Protein AF-A0A2V4A0D9-F1 (afdb_monomer_lite)

Secondary structure (DSSP, 8-state):
----HHHHTS-HHHHHHHHHS---GGGHHHHHHHHHHHHHTT--HHHHHHHHHHHHHHHHHHHHHHHHHHHH----HHHHHHHHHTHHHHHHS---GGGGT-HHHHHHHHHHHHHHHHHHHHHHHHHHHHHHHHHHHHHHHHHHHHHHH---EEEEETTTEEEEEEEEEETTEEEEEEEEEEEETTEEEEEEEEE-SS-EEEEEEEEEEETTEEEEEESS-EE-TTS-EE-TT---EEEESS-S-EEE--TTT--S------GGGTSPPP------

InterPro domains:
  IPR046033 Protein of unknown function DUF5991 [PF19453] (157-269)

Organism: NCBI:txid2184082

Structure (mmCIF, N/CA/C/O backbone):
data_AF-A0A2V4A0D9-F1
#
_entry.id   AF-A0A2V4A0D9-F1
#
loop_
_atom_site.group_PDB
_atom_site.id
_atom_site.type_symbol
_atom_site.label_atom_id
_atom_site.label_alt_id
_atom_site.label_comp_id
_atom_site.label_asym_id
_atom_site.label_entity_id
_atom_site.label_seq_id
_atom_site.pdbx_PDB_ins_code
_atom_site.Cartn_x
_atom_site.Cartn_y
_atom_site.Cartn_z
_atom_site.occupancy
_atom_site.B_iso_or_equiv
_atom_site.auth_seq_id
_atom_site.auth_comp_id
_atom_site.auth_asym_id
_atom_site.auth_atom_id
_atom_site.pdbx_PDB_model_num
ATOM 1 N N . MET A 1 1 ? -48.523 -18.463 35.700 1.00 58.19 1 MET A N 1
ATOM 2 C CA . MET A 1 1 ? -47.272 -17.680 35.625 1.00 58.19 1 MET A CA 1
ATOM 3 C C . MET A 1 1 ? -46.205 -18.572 35.000 1.00 58.19 1 MET A C 1
ATOM 5 O O . MET A 1 1 ? -46.087 -19.709 35.447 1.00 58.19 1 MET A O 1
ATOM 9 N N . LYS A 1 2 ? -45.517 -18.147 33.929 1.00 67.44 2 LYS A N 1
ATOM 10 C CA . LYS A 1 2 ? -44.406 -18.936 33.362 1.00 67.44 2 LYS A CA 1
ATOM 11 C C . LYS A 1 2 ? -43.265 -18.971 34.383 1.00 67.44 2 LYS A C 1
ATOM 13 O O . LYS A 1 2 ? -42.910 -17.926 34.914 1.00 67.44 2 LYS A O 1
ATOM 18 N N . LYS A 1 3 ? -42.733 -20.161 34.670 1.00 70.06 3 LYS A N 1
ATOM 19 C CA . LYS A 1 3 ? -41.539 -20.314 35.509 1.00 70.06 3 LYS A CA 1
ATOM 20 C C . LYS A 1 3 ? -40.293 -20.093 34.664 1.00 70.06 3 LYS A C 1
ATOM 22 O O . LYS A 1 3 ? -40.198 -20.629 33.560 1.00 70.06 3 LYS A O 1
ATOM 27 N N . PHE A 1 4 ? -39.346 -19.336 35.199 1.00 74.81 4 PHE A N 1
ATOM 28 C CA . PHE A 1 4 ? -38.057 -19.072 34.575 1.00 74.81 4 PHE A CA 1
ATOM 29 C C . PHE A 1 4 ? -36.962 -19.646 35.475 1.00 74.81 4 PHE A C 1
ATOM 31 O O . PHE A 1 4 ? -36.431 -18.938 36.319 1.00 74.81 4 PHE A O 1
ATOM 38 N N . HIS A 1 5 ? -36.615 -20.923 35.291 1.00 72.44 5 HIS A N 1
ATOM 39 C CA . HIS A 1 5 ? -35.638 -21.608 36.152 1.00 72.44 5 HIS A CA 1
ATOM 40 C C . HIS A 1 5 ? -34.267 -20.926 36.215 1.00 72.44 5 HIS A C 1
ATOM 42 O O . HIS A 1 5 ? -33.606 -20.975 37.241 1.00 72.44 5 HIS A O 1
ATOM 48 N N . ALA A 1 6 ? -33.868 -20.228 35.150 1.00 74.06 6 ALA A N 1
ATOM 49 C CA . ALA A 1 6 ? -32.632 -19.456 35.149 1.00 74.06 6 ALA A CA 1
ATOM 50 C C . ALA A 1 6 ? -32.651 -18.276 36.143 1.00 74.06 6 ALA A C 1
ATOM 52 O O . ALA A 1 6 ? -31.596 -17.894 36.624 1.00 74.06 6 ALA A O 1
ATOM 53 N N . LEU A 1 7 ? -33.823 -17.705 36.463 1.00 76.44 7 LEU A N 1
ATOM 54 C CA . LEU A 1 7 ? -33.947 -16.581 37.404 1.00 76.44 7 LEU A CA 1
ATOM 55 C C . LEU A 1 7 ? -33.869 -17.023 38.871 1.00 76.44 7 LEU A C 1
ATOM 57 O O . LEU A 1 7 ? -33.589 -16.194 39.731 1.00 76.44 7 LEU A O 1
ATOM 61 N N . ASP A 1 8 ? -34.083 -18.307 39.163 1.00 78.19 8 ASP A N 1
ATOM 62 C CA . ASP A 1 8 ? -34.009 -18.829 40.532 1.00 78.19 8 ASP A CA 1
ATOM 63 C C . ASP A 1 8 ? -32.553 -18.819 41.055 1.00 78.19 8 ASP A C 1
ATOM 65 O O . ASP A 1 8 ? -32.325 -18.643 42.251 1.00 78.19 8 ASP A O 1
ATOM 69 N N . GLU A 1 9 ? -31.572 -18.945 40.151 1.00 85.06 9 GLU A N 1
ATOM 70 C CA . GLU A 1 9 ? -30.126 -18.939 40.440 1.00 85.06 9 GLU A CA 1
ATOM 71 C C . GLU A 1 9 ? -29.523 -17.527 40.548 1.00 85.06 9 GLU A C 1
ATOM 73 O O . GLU A 1 9 ? -28.365 -17.376 40.937 1.00 85.06 9 GLU A O 1
ATOM 78 N N . TYR A 1 10 ? -30.279 -16.485 40.188 1.00 85.88 10 TYR A N 1
ATOM 79 C CA . TYR A 1 10 ? -29.762 -15.116 40.105 1.00 85.88 10 TYR A CA 1
ATOM 80 C C . TYR A 1 10 ? -29.633 -14.477 41.487 1.00 85.88 10 TYR A C 1
ATOM 82 O O . TYR A 1 10 ? -30.436 -14.736 42.396 1.00 85.88 10 TYR A O 1
ATOM 90 N N . THR A 1 11 ? -28.626 -13.614 41.638 1.00 88.06 11 THR A N 1
ATOM 91 C CA . THR A 1 11 ? -28.420 -12.857 42.877 1.00 88.06 11 THR A CA 1
ATOM 92 C C . THR A 1 11 ? -29.492 -11.781 43.044 1.00 88.06 11 THR A C 1
ATOM 94 O O . THR A 1 11 ? -30.196 -11.420 42.099 1.00 88.06 11 THR A O 1
ATOM 97 N N . ASP A 1 12 ? -29.640 -11.264 44.261 1.00 87.19 12 ASP A N 1
ATOM 98 C CA . ASP A 1 12 ? -30.633 -10.227 44.555 1.00 87.19 12 ASP A CA 1
ATOM 99 C C . ASP A 1 12 ? -30.390 -8.953 43.731 1.00 87.19 12 ASP A C 1
ATOM 101 O O . ASP A 1 12 ? -31.336 -8.378 43.191 1.00 87.19 12 ASP A O 1
ATOM 105 N N . ASP A 1 13 ? -29.123 -8.574 43.539 1.00 86.06 13 ASP A N 1
ATOM 106 C CA . ASP A 1 13 ? -28.730 -7.442 42.696 1.00 86.06 13 ASP A CA 1
ATOM 107 C C . ASP A 1 13 ? -29.108 -7.676 41.218 1.00 86.06 13 ASP A C 1
ATOM 109 O O . ASP A 1 13 ? -29.655 -6.777 40.574 1.00 86.06 13 ASP A O 1
ATOM 113 N N . ASP A 1 14 ? -28.919 -8.891 40.687 1.00 85.94 14 ASP A N 1
ATOM 114 C CA . ASP A 1 14 ? -29.318 -9.241 39.314 1.00 85.94 14 ASP A CA 1
ATOM 115 C C . ASP A 1 14 ? -30.838 -9.136 39.117 1.00 85.94 14 ASP A C 1
ATOM 117 O O . ASP A 1 14 ? -31.318 -8.602 38.111 1.00 85.94 14 ASP A O 1
ATOM 121 N N . LEU A 1 15 ? -31.616 -9.620 40.090 1.00 85.75 15 LEU A N 1
ATOM 122 C CA . LEU A 1 15 ? -33.076 -9.536 40.068 1.00 85.75 15 LEU A CA 1
ATOM 123 C C . LEU A 1 15 ? -33.551 -8.078 40.146 1.00 85.75 15 LEU A C 1
ATOM 125 O O . LEU A 1 15 ? -34.444 -7.685 39.389 1.00 85.75 15 LEU A O 1
ATOM 129 N N . ILE A 1 16 ? -32.927 -7.254 40.9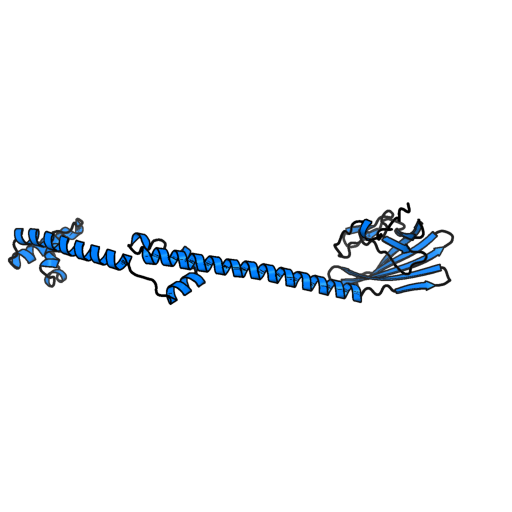92 1.00 86.00 16 ILE A N 1
ATOM 130 C CA . ILE A 1 16 ? -33.211 -5.814 41.097 1.00 86.00 16 ILE A CA 1
ATOM 131 C C . ILE A 1 16 ? -32.909 -5.107 39.765 1.00 86.00 16 ILE A C 1
ATOM 133 O O . ILE A 1 16 ? -33.745 -4.346 39.267 1.00 86.00 16 ILE A O 1
ATOM 137 N N . ILE A 1 17 ? -31.773 -5.402 39.125 1.00 85.94 17 ILE A N 1
ATOM 138 C CA . ILE A 1 17 ? -31.425 -4.871 37.795 1.00 85.94 17 ILE A CA 1
ATOM 139 C C . ILE A 1 17 ? -32.487 -5.266 36.762 1.00 85.94 17 ILE A C 1
ATOM 141 O O . ILE A 1 17 ? -32.919 -4.436 35.957 1.00 85.94 17 ILE A O 1
ATOM 145 N N . ILE A 1 18 ? -32.957 -6.514 36.787 1.00 85.69 18 ILE A N 1
ATOM 146 C CA . ILE A 1 18 ? -33.973 -6.998 35.847 1.00 85.69 18 ILE A CA 1
ATOM 147 C C . ILE A 1 18 ? -35.298 -6.257 36.002 1.00 85.69 18 ILE A C 1
ATOM 149 O O . ILE A 1 18 ? -35.942 -6.000 34.984 1.00 85.69 18 ILE A O 1
ATOM 153 N N . VAL A 1 19 ? -35.683 -5.919 37.232 1.00 86.06 19 VAL A N 1
ATOM 154 C CA . VAL A 1 19 ? -36.942 -5.233 37.541 1.00 86.06 19 VAL A CA 1
ATOM 155 C C . VAL A 1 19 ? -36.920 -3.752 37.149 1.00 86.06 19 VAL A C 1
ATOM 157 O O . VAL A 1 19 ? -37.957 -3.234 36.732 1.00 86.06 19 VAL A O 1
ATOM 160 N N . TYR A 1 20 ? -35.775 -3.073 37.282 1.00 84.12 20 TYR A N 1
ATOM 161 C CA . TYR A 1 20 ? -35.690 -1.606 37.200 1.00 84.12 20 TYR A CA 1
ATOM 162 C C . TYR A 1 20 ? -34.942 -1.040 35.978 1.00 84.12 20 TYR A C 1
ATOM 164 O O . TYR A 1 20 ? -34.941 0.180 35.787 1.00 84.12 20 TYR A O 1
ATOM 172 N N . VAL A 1 21 ? -34.303 -1.866 35.145 1.00 79.69 21 VAL A N 1
ATOM 173 C CA . VAL A 1 21 ? -33.752 -1.424 33.848 1.00 79.69 21 VAL A CA 1
ATOM 174 C C . VAL A 1 21 ? -34.878 -1.337 32.808 1.00 79.69 21 VAL A C 1
ATOM 176 O O . VAL A 1 21 ? -35.741 -2.210 32.768 1.00 79.69 21 VAL A O 1
ATOM 179 N N . GLU A 1 22 ? -34.883 -0.281 31.981 1.00 63.03 22 GLU A N 1
ATOM 180 C CA . GLU A 1 22 ? -35.862 -0.085 30.897 1.00 63.03 22 GLU A CA 1
ATOM 181 C C . GLU A 1 22 ? -35.890 -1.286 29.949 1.00 63.03 22 GLU A C 1
ATOM 183 O O . GLU A 1 22 ? -34.847 -1.724 29.456 1.00 63.03 22 GLU A O 1
ATOM 188 N N . LYS A 1 23 ? -37.088 -1.832 29.723 1.00 65.56 23 LYS A N 1
ATOM 189 C CA . LYS A 1 23 ? -37.274 -3.114 29.049 1.00 65.56 23 LYS A CA 1
ATOM 190 C C . LYS A 1 23 ? -38.571 -3.158 28.246 1.00 65.56 23 LYS A C 1
ATOM 192 O O . LYS A 1 23 ? -39.598 -2.635 28.674 1.00 65.56 23 LYS A O 1
ATOM 197 N N . ASP A 1 24 ? -38.490 -3.797 27.083 1.00 70.88 24 ASP A N 1
ATOM 198 C CA . ASP A 1 24 ? -39.587 -3.956 26.130 1.00 70.88 24 ASP A CA 1
ATOM 199 C C . ASP A 1 24 ? -40.742 -4.799 26.701 1.00 70.88 24 ASP A C 1
ATOM 201 O O . ASP A 1 24 ? -40.577 -5.611 27.615 1.00 70.88 24 ASP A O 1
ATOM 205 N N . ASP A 1 25 ? -41.915 -4.694 26.072 1.00 63.03 25 ASP A N 1
ATOM 206 C CA . ASP A 1 25 ? -43.142 -5.390 26.480 1.00 63.03 25 ASP A CA 1
ATOM 207 C C . ASP A 1 25 ? -43.008 -6.920 26.608 1.00 63.03 25 ASP A C 1
ATOM 209 O O . ASP A 1 25 ? -43.704 -7.531 27.421 1.00 63.03 25 ASP A O 1
ATOM 213 N N . TRP A 1 26 ? -42.094 -7.551 25.864 1.00 61.31 26 TRP A N 1
ATOM 214 C CA . TRP A 1 26 ? -41.869 -9.001 25.918 1.00 61.31 26 TRP A CA 1
ATOM 215 C C . TRP A 1 26 ? -41.158 -9.471 27.201 1.00 61.31 26 TRP A C 1
ATOM 217 O O . TRP A 1 26 ? -41.137 -10.668 27.487 1.00 61.31 26 TRP A O 1
ATOM 227 N N . GLN A 1 27 ? -40.612 -8.553 28.004 1.00 81.19 27 GLN A N 1
ATOM 228 C CA . GLN A 1 27 ? -39.883 -8.857 29.242 1.00 81.19 27 GLN A CA 1
ATOM 229 C C . GLN A 1 27 ? -40.759 -8.733 30.504 1.00 81.19 27 GLN A C 1
ATOM 231 O O . GLN A 1 27 ? -40.296 -9.034 31.606 1.00 81.19 27 GLN A O 1
ATOM 236 N N . LYS A 1 28 ? -42.042 -8.363 30.359 1.00 82.94 28 LYS A N 1
ATOM 237 C CA . LYS A 1 28 ? -42.990 -8.164 31.473 1.00 82.94 28 LYS A CA 1
ATOM 238 C C . LYS A 1 28 ? -43.180 -9.404 32.351 1.00 82.94 28 LYS A C 1
ATOM 240 O O . LYS A 1 28 ? -43.206 -9.275 33.573 1.00 82.94 28 LYS A O 1
ATOM 245 N N . ASP A 1 29 ? -43.247 -10.594 31.752 1.00 84.19 29 ASP A N 1
ATOM 246 C CA . ASP A 1 29 ? -43.396 -11.857 32.493 1.00 84.19 29 ASP A CA 1
ATOM 247 C C . ASP A 1 29 ? -42.174 -12.152 33.378 1.00 84.19 29 ASP A C 1
ATOM 249 O O . ASP A 1 29 ? -42.320 -12.611 34.511 1.00 84.19 29 ASP A O 1
ATOM 253 N N . ALA A 1 30 ? -40.971 -11.852 32.881 1.00 83.44 30 ALA A N 1
ATOM 254 C CA . ALA A 1 30 ? -39.725 -12.029 33.623 1.00 83.44 30 ALA A CA 1
ATOM 255 C C . ALA A 1 30 ? -39.596 -11.006 34.763 1.00 83.44 30 ALA A C 1
ATOM 257 O O . ALA A 1 30 ? -39.165 -11.360 35.857 1.00 83.44 30 ALA A O 1
ATOM 258 N N . ILE A 1 31 ? -40.032 -9.761 34.540 1.00 87.25 31 ILE A N 1
ATOM 259 C CA . ILE A 1 31 ? -40.078 -8.717 35.576 1.00 87.25 31 ILE A CA 1
ATOM 260 C C . ILE A 1 31 ? -41.055 -9.104 36.689 1.00 87.25 31 ILE A C 1
ATOM 262 O O . ILE A 1 31 ? -40.723 -8.983 37.866 1.00 87.25 31 ILE A O 1
ATOM 266 N N . ALA A 1 32 ? -42.251 -9.585 36.337 1.00 87.38 32 ALA A N 1
ATOM 267 C CA . ALA A 1 32 ? -43.236 -10.027 37.320 1.00 87.38 32 ALA A CA 1
ATOM 268 C C . ALA A 1 32 ? -42.716 -11.213 38.147 1.00 87.38 32 ALA A C 1
ATOM 270 O O . ALA A 1 32 ? -42.892 -11.237 39.364 1.00 87.38 32 ALA A O 1
ATOM 271 N N . TYR A 1 33 ? -42.037 -12.169 37.503 1.00 87.56 33 TYR A N 1
ATOM 272 C CA . TYR A 1 33 ? -41.419 -13.304 38.189 1.00 87.56 33 TYR A CA 1
ATOM 273 C C . TYR A 1 33 ? -40.291 -12.860 39.131 1.00 87.56 33 TYR A C 1
ATOM 275 O O . TYR A 1 33 ? -40.284 -13.254 40.294 1.00 87.56 33 TYR A O 1
ATOM 283 N N . ALA A 1 34 ? -39.405 -11.967 38.680 1.00 87.25 34 ALA A N 1
ATOM 284 C CA . ALA A 1 34 ? -38.326 -11.416 39.501 1.00 87.25 34 ALA A CA 1
ATOM 285 C C . ALA A 1 34 ? -38.845 -10.617 40.711 1.00 87.25 34 ALA A C 1
ATOM 287 O O . ALA A 1 34 ? -38.308 -10.756 41.807 1.00 87.25 34 ALA A O 1
ATOM 288 N N . LYS A 1 35 ? -39.925 -9.835 40.554 1.00 88.62 35 LYS A N 1
ATOM 289 C CA . LYS A 1 35 ? -40.572 -9.123 41.673 1.00 88.62 35 LYS A CA 1
ATOM 290 C C . LYS A 1 35 ? -41.096 -10.078 42.744 1.00 88.62 35 LYS A C 1
ATOM 292 O O . LYS A 1 35 ? -40.907 -9.814 43.927 1.00 88.62 35 LYS A O 1
ATOM 297 N N . ASN A 1 36 ? -41.731 -11.175 42.332 1.00 89.88 36 ASN A N 1
ATOM 298 C CA . ASN A 1 36 ? -42.218 -12.181 43.274 1.00 89.88 36 ASN A CA 1
ATOM 299 C C . ASN A 1 36 ? -41.060 -12.861 44.011 1.00 89.88 36 ASN A C 1
ATOM 301 O O . ASN A 1 36 ? -41.127 -12.999 45.225 1.00 89.88 36 ASN A O 1
ATOM 305 N N . LEU A 1 37 ? -39.979 -13.204 43.306 1.00 88.06 37 LEU A N 1
ATOM 306 C CA . LEU A 1 37 ? -38.783 -13.802 43.908 1.00 88.06 37 LEU A CA 1
ATOM 307 C C . LEU A 1 37 ? -38.111 -12.876 44.930 1.00 88.06 37 LEU A C 1
ATOM 309 O O . LEU A 1 37 ? -37.728 -13.324 46.006 1.00 88.06 37 LEU A O 1
ATOM 313 N N . LEU A 1 38 ? -38.012 -11.577 44.634 1.00 89.56 38 LEU A N 1
ATOM 314 C CA . LEU A 1 38 ? -37.498 -10.582 45.582 1.00 89.56 38 LEU A CA 1
ATOM 315 C C . LEU A 1 38 ? -38.384 -10.474 46.833 1.00 89.56 38 LEU A C 1
ATOM 317 O O . LEU A 1 38 ? -37.868 -10.414 47.948 1.00 89.56 38 LEU A O 1
ATOM 321 N N . ALA A 1 39 ? -39.710 -10.513 46.662 1.00 89.50 39 ALA A N 1
ATOM 322 C CA . ALA A 1 39 ? -40.651 -10.514 47.780 1.00 89.50 39 ALA A CA 1
ATOM 323 C C . ALA A 1 39 ? -40.554 -11.802 48.622 1.00 89.50 39 ALA A C 1
ATOM 325 O O . ALA A 1 39 ? -40.568 -11.729 49.850 1.00 89.50 39 ALA A O 1
ATOM 326 N N . GLU A 1 40 ? -40.395 -12.967 47.984 1.00 90.94 40 GLU A N 1
ATOM 327 C CA . GLU A 1 40 ? -40.161 -14.256 48.656 1.00 90.94 40 GLU A CA 1
ATOM 328 C C . GLU A 1 40 ? -38.850 -14.259 49.456 1.00 90.94 40 GLU A C 1
ATOM 330 O O . GLU A 1 40 ? -38.789 -14.842 50.539 1.00 90.94 40 GLU A O 1
ATOM 335 N N . ARG A 1 41 ? -37.821 -13.554 48.969 1.00 90.56 41 ARG A N 1
ATOM 336 C CA . ARG A 1 41 ? -36.537 -13.349 49.663 1.00 90.56 41 ARG A CA 1
ATOM 337 C C . ARG A 1 41 ? -36.588 -12.259 50.747 1.00 90.56 41 ARG A C 1
ATOM 339 O O . ARG A 1 41 ? -35.580 -12.004 51.398 1.00 90.56 41 ARG A O 1
ATOM 346 N N . GLY A 1 42 ? -37.746 -11.634 50.978 1.00 89.69 42 GLY A N 1
ATOM 347 C CA . GLY A 1 42 ? -37.941 -10.623 52.024 1.00 89.69 42 GLY A CA 1
ATOM 348 C C . GLY A 1 42 ? -37.374 -9.240 51.690 1.00 89.69 42 GLY A C 1
ATOM 349 O O . GLY A 1 42 ? -37.190 -8.420 52.590 1.00 89.69 42 GLY A O 1
ATOM 350 N N . ILE A 1 43 ? -37.097 -8.962 50.414 1.00 90.38 43 ILE A N 1
ATOM 351 C CA . ILE A 1 43 ? -36.531 -7.690 49.966 1.00 90.38 43 ILE A CA 1
ATOM 352 C C . ILE A 1 43 ? -37.658 -6.683 49.725 1.00 90.38 43 ILE A C 1
ATOM 354 O O . ILE A 1 43 ? -38.582 -6.931 48.950 1.00 90.38 43 ILE A O 1
ATOM 358 N N . SER A 1 44 ? -37.581 -5.524 50.385 1.00 90.19 44 SER A N 1
ATOM 359 C CA . SER A 1 44 ? -38.584 -4.470 50.230 1.00 90.19 44 SER A CA 1
ATOM 360 C C . SER A 1 44 ? -38.415 -3.700 48.917 1.00 90.19 44 SER A C 1
ATOM 362 O O . SER A 1 44 ? -37.325 -3.594 48.340 1.00 90.19 44 SER A O 1
ATOM 364 N N . GLU A 1 45 ? -39.516 -3.121 48.437 1.00 87.12 45 GLU A N 1
ATOM 365 C CA . GLU A 1 45 ? -39.494 -2.287 47.235 1.00 87.12 45 GLU A CA 1
ATOM 366 C C . GLU A 1 45 ? -38.628 -1.033 47.435 1.00 87.12 45 GLU A C 1
ATOM 368 O O . GLU A 1 45 ? -37.879 -0.655 46.533 1.00 87.12 45 GLU A O 1
ATOM 373 N N . ASP A 1 46 ? -38.680 -0.432 48.627 1.00 88.00 46 ASP A N 1
ATOM 374 C CA . ASP A 1 46 ? -37.887 0.750 48.977 1.00 88.00 46 ASP A CA 1
ATOM 375 C C . ASP A 1 46 ? -36.387 0.441 48.984 1.00 88.00 46 ASP A C 1
ATOM 377 O O . ASP A 1 46 ? -35.612 1.179 48.372 1.00 88.00 46 ASP A O 1
ATOM 381 N N . TYR A 1 47 ? -35.988 -0.705 49.550 1.00 90.88 47 TYR A N 1
ATOM 382 C CA . TYR A 1 47 ? -34.604 -1.177 49.490 1.00 90.88 47 TYR A CA 1
ATOM 383 C C . TYR A 1 47 ? -34.147 -1.378 48.043 1.00 90.88 47 TYR A C 1
ATOM 385 O O . TYR A 1 47 ? -33.086 -0.906 47.645 1.00 90.88 47 TYR A O 1
ATOM 393 N N . SER A 1 48 ? -34.979 -2.016 47.215 1.00 86.94 48 SER A N 1
ATOM 394 C CA . SER A 1 48 ? -34.649 -2.267 45.807 1.00 86.94 48 SER A CA 1
ATOM 395 C C . SER A 1 48 ? -34.450 -0.967 45.011 1.00 86.94 48 SER A C 1
ATOM 397 O O . SER A 1 48 ? -33.581 -0.893 44.139 1.00 86.94 48 SER A O 1
ATOM 399 N N . LYS A 1 49 ? -35.236 0.076 45.318 1.00 89.06 49 LYS A N 1
ATOM 400 C CA . LYS A 1 49 ? -35.132 1.408 44.695 1.00 89.06 49 LYS A CA 1
ATOM 401 C C . LYS A 1 49 ? -33.882 2.171 45.119 1.00 89.06 49 LYS A C 1
ATOM 403 O O . LYS A 1 49 ? -33.340 2.923 44.308 1.00 89.06 49 LYS A O 1
ATOM 408 N N . GLU A 1 50 ? -33.443 2.035 46.365 1.00 90.31 50 GLU A N 1
ATOM 409 C CA . GLU A 1 50 ? -32.167 2.607 46.803 1.00 90.31 50 GLU A CA 1
ATOM 410 C C . GLU A 1 50 ? -30.996 1.837 46.197 1.00 90.31 50 GLU A C 1
ATOM 412 O O . GLU A 1 50 ? -30.128 2.441 45.563 1.00 90.31 50 GLU A O 1
ATOM 417 N N . ARG A 1 51 ? -31.046 0.503 46.248 1.00 90.50 51 ARG A N 1
ATOM 418 C CA . ARG A 1 51 ? -29.991 -0.367 45.730 1.00 90.50 51 ARG A CA 1
ATOM 419 C C . ARG A 1 51 ? -29.738 -0.171 44.238 1.00 90.50 51 ARG A C 1
ATOM 421 O O . ARG A 1 51 ? -28.590 -0.069 43.822 1.00 90.50 51 ARG A O 1
ATOM 428 N N . ILE A 1 52 ? -30.779 -0.019 43.413 1.00 90.44 52 ILE A N 1
ATOM 429 C CA . ILE A 1 52 ? -30.580 0.246 41.978 1.00 90.44 52 ILE A CA 1
ATOM 430 C C . ILE A 1 52 ? -29.908 1.603 41.711 1.00 90.44 52 ILE A C 1
ATOM 432 O O . ILE A 1 52 ? -29.209 1.748 40.708 1.00 90.44 52 ILE A O 1
ATOM 436 N N . LYS A 1 53 ? -30.093 2.611 42.577 1.00 89.56 53 LYS A N 1
ATOM 437 C CA . LYS A 1 53 ? -29.378 3.891 42.441 1.00 89.56 53 LYS A CA 1
ATOM 438 C C . LYS A 1 53 ? -27.893 3.707 42.734 1.00 89.56 53 LYS A C 1
ATOM 440 O O . LYS A 1 53 ? -27.079 4.205 41.964 1.00 89.56 53 LYS A O 1
ATOM 445 N N . GLU A 1 54 ? -27.555 2.965 43.786 1.00 90.75 54 GLU A N 1
ATOM 446 C CA . GLU A 1 54 ? -26.165 2.618 44.109 1.00 90.75 54 GLU A CA 1
ATOM 447 C C . GLU A 1 54 ? -25.509 1.841 42.965 1.00 90.75 54 GLU A C 1
ATOM 449 O O . GLU A 1 54 ? -24.467 2.256 42.462 1.00 90.75 54 GLU A O 1
ATOM 454 N N . LEU A 1 55 ? -26.171 0.791 42.468 1.00 88.56 55 LEU A N 1
ATOM 455 C CA . LEU A 1 55 ? -25.680 -0.027 41.355 1.00 88.56 55 LEU A CA 1
ATOM 456 C C . LEU A 1 55 ? -25.476 0.793 40.071 1.00 88.56 55 LEU A C 1
ATOM 458 O O . LEU A 1 55 ? -24.523 0.555 39.330 1.00 88.56 55 LEU A O 1
ATOM 462 N N . LYS A 1 56 ? -26.332 1.789 39.801 1.00 88.19 56 LYS A N 1
ATOM 463 C CA . LYS A 1 56 ? -26.136 2.719 38.675 1.00 88.19 56 LYS A CA 1
ATOM 464 C C . LYS A 1 56 ? -24.884 3.572 38.856 1.00 88.19 56 LYS A C 1
ATOM 466 O O . LYS A 1 56 ? -24.115 3.702 37.909 1.00 88.19 56 LYS A O 1
ATOM 471 N N . VAL A 1 57 ? -24.656 4.106 40.055 1.00 91.94 57 VAL A N 1
ATOM 472 C CA . VAL A 1 57 ? -23.453 4.895 40.365 1.00 91.94 57 VAL A CA 1
ATOM 473 C C . VAL A 1 57 ? -22.192 4.033 40.253 1.00 91.94 57 VAL A C 1
ATOM 475 O O . VAL A 1 57 ? -21.218 4.454 39.628 1.00 91.94 57 VAL A O 1
ATOM 478 N N . GLU A 1 58 ? -22.211 2.811 40.790 1.00 89.38 58 GLU A N 1
ATOM 479 C CA . GLU A 1 58 ? -21.105 1.854 40.667 1.00 89.38 58 GLU A CA 1
ATOM 480 C C . GLU A 1 58 ? -20.832 1.492 39.201 1.00 89.38 58 GLU A C 1
ATOM 482 O O . GLU A 1 58 ? -19.685 1.533 38.749 1.00 89.38 58 GLU A O 1
ATOM 487 N N . SER A 1 59 ? -21.881 1.210 38.425 1.00 87.00 59 SER A N 1
ATOM 488 C CA . SER A 1 59 ? -21.771 0.917 36.995 1.00 87.00 5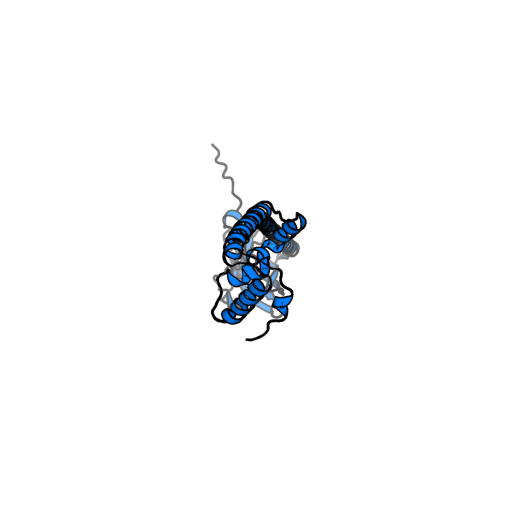9 SER A CA 1
ATOM 489 C C . SER A 1 59 ? -21.213 2.100 36.205 1.00 87.00 59 SER A C 1
ATOM 491 O O . SER A 1 59 ? -20.389 1.902 35.311 1.00 87.00 59 SER A O 1
ATOM 493 N N . GLU A 1 60 ? -21.649 3.325 36.496 1.00 89.44 60 GLU A N 1
ATOM 494 C CA . GLU A 1 60 ? -21.120 4.528 35.854 1.00 89.44 60 GLU A CA 1
ATOM 495 C C . GLU A 1 60 ? -19.647 4.738 36.208 1.00 89.44 60 GLU A C 1
ATOM 497 O O . GLU A 1 60 ? -18.846 5.033 35.320 1.00 89.44 60 GLU A O 1
ATOM 502 N N . ALA A 1 61 ? -19.257 4.521 37.466 1.00 90.12 61 ALA A N 1
ATOM 503 C CA . ALA A 1 61 ? -17.864 4.606 37.892 1.00 90.12 61 ALA A CA 1
ATOM 504 C C . ALA A 1 61 ? -16.981 3.562 37.186 1.00 90.12 61 ALA A C 1
ATOM 506 O O . ALA A 1 61 ? -15.901 3.900 36.690 1.00 90.12 61 ALA A O 1
ATOM 507 N N . LEU A 1 62 ? -17.449 2.313 37.072 1.00 89.88 62 LEU A N 1
ATOM 508 C CA . LEU A 1 62 ? -16.765 1.259 36.317 1.00 89.88 62 LEU A CA 1
ATOM 509 C C . LEU A 1 62 ? -16.647 1.615 34.833 1.00 89.88 62 LEU A C 1
ATOM 511 O O . LEU A 1 62 ? -15.575 1.458 34.248 1.00 89.88 62 LEU A O 1
ATOM 515 N N . TRP A 1 63 ? -17.710 2.154 34.238 1.00 85.94 63 TRP A N 1
ATOM 516 C CA . TRP A 1 63 ? -17.701 2.590 32.846 1.00 85.94 63 TRP A CA 1
ATOM 517 C C . TRP A 1 63 ? -16.727 3.746 32.601 1.00 85.94 63 TRP A C 1
ATOM 519 O O . TRP A 1 63 ? -15.985 3.735 31.617 1.00 85.94 63 TRP A O 1
ATOM 529 N N . GLN A 1 64 ? -16.675 4.730 33.502 1.00 87.75 64 GLN A N 1
ATOM 530 C CA . GLN A 1 64 ? -15.710 5.829 33.415 1.00 87.75 64 GLN A CA 1
ATOM 531 C C . GLN A 1 64 ? -14.275 5.319 33.528 1.00 87.75 64 GLN A C 1
ATOM 533 O O . GLN A 1 64 ? -13.432 5.694 32.709 1.00 87.75 64 GLN A O 1
ATOM 538 N N . LYS A 1 65 ? -14.008 4.414 34.474 1.00 89.38 65 LYS A N 1
ATOM 539 C CA . LYS A 1 65 ? -12.700 3.768 34.611 1.00 89.38 65 LYS A CA 1
ATOM 540 C C . LYS A 1 65 ? -12.315 3.014 33.338 1.00 89.38 65 LYS A C 1
ATOM 542 O O . LYS A 1 65 ? -11.211 3.188 32.828 1.00 89.38 65 LYS A O 1
ATOM 547 N N . GLU A 1 66 ? -13.246 2.261 32.757 1.00 86.44 66 GLU A N 1
ATOM 548 C CA . GLU A 1 66 ? -13.007 1.562 31.496 1.00 86.44 66 GLU A CA 1
ATOM 549 C C . GLU A 1 66 ? -12.720 2.545 30.346 1.00 86.44 66 GLU A C 1
ATOM 551 O O . GLU A 1 66 ? -11.807 2.330 29.547 1.00 86.44 66 GLU A O 1
ATOM 556 N N . LEU A 1 67 ? -13.438 3.668 30.262 1.00 85.81 67 LEU A N 1
ATOM 557 C CA . LEU A 1 67 ? -13.157 4.718 29.280 1.00 85.81 67 LEU A CA 1
ATOM 558 C C . LEU A 1 67 ? -11.766 5.338 29.470 1.00 85.81 67 LEU A C 1
ATOM 560 O O . LEU A 1 67 ? -11.111 5.670 28.476 1.00 85.81 67 LEU A O 1
ATOM 564 N N . GLU A 1 68 ? -11.303 5.511 30.706 1.00 86.19 68 GLU A N 1
ATOM 565 C CA . GLU A 1 68 ? -9.947 5.979 31.003 1.00 86.19 68 GLU A CA 1
ATOM 566 C C . GLU A 1 68 ? -8.879 4.964 30.590 1.00 86.19 68 GLU A C 1
ATOM 568 O O . GLU A 1 68 ? -7.929 5.326 29.882 1.00 86.19 68 GLU A O 1
ATOM 573 N N . ASP A 1 69 ? -9.082 3.688 30.905 1.00 86.19 69 ASP A N 1
ATOM 574 C CA . ASP A 1 69 ? -8.187 2.606 30.492 1.00 86.19 69 ASP A CA 1
ATOM 575 C C . ASP A 1 69 ? -8.099 2.530 28.956 1.00 86.19 69 ASP A C 1
ATOM 577 O O . ASP A 1 69 ? -7.008 2.529 28.368 1.00 86.19 69 ASP A O 1
ATOM 581 N N . ARG A 1 70 ? -9.243 2.617 28.263 1.00 83.69 70 ARG A N 1
ATOM 582 C CA . ARG A 1 70 ? -9.315 2.633 26.791 1.00 83.69 70 ARG A CA 1
ATOM 583 C C . ARG A 1 70 ? -8.599 3.835 26.165 1.00 83.69 70 ARG A C 1
ATOM 585 O O . ARG A 1 70 ? -8.037 3.711 25.069 1.00 83.69 70 ARG A O 1
ATOM 592 N N . LYS A 1 71 ? -8.564 5.001 26.825 1.00 80.75 71 LYS A N 1
ATOM 593 C CA . LYS A 1 71 ? -7.821 6.180 26.326 1.00 80.75 71 LYS A CA 1
ATOM 594 C C . LYS A 1 71 ? -6.315 5.924 26.285 1.00 80.75 71 LYS A C 1
ATOM 596 O O . LYS A 1 71 ? -5.642 6.438 25.382 1.00 80.75 71 LYS A O 1
ATOM 601 N N . THR A 1 72 ? -5.781 5.171 27.246 1.00 84.12 72 THR A N 1
ATOM 602 C CA . THR A 1 72 ? -4.331 4.970 27.403 1.00 84.12 72 THR A CA 1
ATOM 603 C C . THR A 1 72 ? -3.792 3.766 26.638 1.00 84.12 72 THR A C 1
ATOM 605 O O . THR A 1 72 ? -2.589 3.731 26.343 1.00 84.12 72 THR A O 1
ATOM 608 N N . GLU A 1 73 ? -4.669 2.843 26.247 1.00 87.12 73 GLU A N 1
ATOM 609 C CA . GLU A 1 73 ? -4.306 1.609 25.563 1.00 87.12 73 GLU A CA 1
ATOM 610 C C . GLU A 1 73 ? -3.537 1.859 24.251 1.00 87.12 73 GLU A C 1
ATOM 612 O O . GLU A 1 73 ? -3.797 2.804 23.491 1.00 87.12 73 GLU A O 1
ATOM 617 N N . ARG A 1 74 ? -2.559 0.993 23.969 1.00 86.94 74 ARG A N 1
ATOM 618 C CA . ARG A 1 74 ? -1.644 1.118 22.825 1.00 86.94 74 ARG A CA 1
ATOM 619 C C . ARG A 1 74 ? -1.677 -0.135 21.966 1.00 86.94 74 ARG A C 1
ATOM 621 O O . ARG A 1 74 ? -1.936 -1.231 22.452 1.00 86.94 74 ARG A O 1
ATOM 628 N N . TYR A 1 75 ? -1.382 0.023 20.681 1.00 86.69 75 TYR A N 1
ATOM 629 C CA . TYR A 1 75 ? -1.021 -1.122 19.854 1.00 86.69 75 TYR A CA 1
ATOM 630 C C . TYR A 1 75 ? 0.378 -1.623 20.214 1.00 86.69 75 TYR A C 1
ATOM 632 O O . TYR A 1 75 ? 1.262 -0.829 20.543 1.00 86.69 75 TYR A O 1
ATOM 640 N N . SER A 1 76 ? 0.577 -2.938 20.111 1.00 90.25 76 SER A N 1
ATOM 641 C CA . SER A 1 76 ? 1.912 -3.528 20.149 1.00 90.25 76 SER A CA 1
ATOM 642 C C . SER A 1 76 ? 2.728 -3.067 18.940 1.00 90.25 76 SER A C 1
ATOM 644 O O . SER A 1 76 ? 2.179 -2.800 17.867 1.00 90.25 76 SER A O 1
ATOM 646 N N . ILE A 1 77 ? 4.051 -2.993 19.103 1.00 89.12 77 ILE A N 1
ATOM 647 C CA . ILE A 1 77 ? 4.972 -2.566 18.038 1.00 89.12 77 ILE A CA 1
ATOM 648 C C . ILE A 1 77 ? 4.810 -3.456 16.799 1.00 89.12 77 ILE A C 1
ATOM 650 O O . ILE A 1 77 ? 4.662 -2.944 15.694 1.00 89.12 77 ILE A O 1
ATOM 654 N N . ILE A 1 78 ? 4.726 -4.776 16.992 1.00 91.94 78 ILE A N 1
ATOM 655 C CA . ILE A 1 78 ? 4.518 -5.753 15.913 1.00 91.94 78 ILE A CA 1
ATOM 656 C C . ILE A 1 78 ? 3.248 -5.421 15.121 1.00 91.94 78 ILE A C 1
ATOM 658 O O . ILE A 1 78 ? 3.272 -5.372 13.894 1.00 91.94 78 ILE A O 1
ATOM 662 N N . ARG A 1 79 ? 2.142 -5.113 15.809 1.00 89.81 79 ARG A N 1
ATOM 663 C CA . ARG A 1 79 ? 0.880 -4.771 15.144 1.00 89.81 79 ARG A CA 1
ATOM 664 C C . ARG A 1 79 ? 0.973 -3.468 14.352 1.00 89.81 79 ARG A C 1
ATOM 666 O O . ARG A 1 79 ? 0.344 -3.366 13.305 1.00 89.81 79 ARG A O 1
ATOM 673 N N . LEU A 1 80 ? 1.768 -2.501 14.812 1.00 90.56 80 LEU A N 1
ATOM 674 C CA . LEU A 1 80 ? 2.025 -1.265 14.066 1.00 90.56 80 LEU A CA 1
ATOM 675 C C . LEU A 1 80 ? 2.843 -1.518 12.797 1.00 90.56 80 LEU A C 1
ATOM 677 O O . LEU A 1 80 ? 2.519 -0.945 11.761 1.00 90.56 80 LEU A O 1
ATOM 681 N N . VAL A 1 81 ? 3.842 -2.403 12.854 1.00 90.81 81 VAL A N 1
ATOM 682 C CA . VAL A 1 81 ? 4.625 -2.805 11.674 1.00 90.81 81 VAL A CA 1
ATOM 683 C C . VAL A 1 81 ? 3.734 -3.500 10.644 1.00 90.81 81 VAL A C 1
ATOM 685 O O . VAL A 1 81 ? 3.726 -3.107 9.480 1.00 90.81 81 VAL A O 1
ATOM 688 N N . PHE A 1 82 ? 2.911 -4.464 11.070 1.00 92.12 82 PHE A N 1
ATOM 689 C CA . PHE A 1 82 ? 1.938 -5.109 10.182 1.00 92.12 82 PHE A CA 1
ATOM 690 C C . PHE A 1 82 ? 0.946 -4.105 9.581 1.00 92.12 82 PHE A C 1
ATOM 692 O O . PHE A 1 82 ? 0.659 -4.173 8.388 1.00 92.12 82 PHE A O 1
ATOM 699 N N . MET A 1 83 ? 0.461 -3.141 10.371 1.00 89.81 83 MET A N 1
ATOM 700 C CA . MET A 1 83 ? -0.417 -2.084 9.860 1.00 89.81 83 MET A CA 1
ATOM 701 C C . MET A 1 83 ? 0.261 -1.193 8.819 1.00 89.81 83 MET A C 1
ATOM 703 O O . MET A 1 83 ? -0.411 -0.746 7.897 1.00 89.81 83 MET A O 1
ATOM 707 N N . ALA A 1 84 ? 1.558 -0.918 8.960 1.00 91.94 84 ALA A N 1
ATOM 708 C CA . ALA A 1 84 ? 2.301 -0.132 7.982 1.00 91.94 84 ALA A CA 1
ATOM 709 C C . ALA A 1 84 ? 2.521 -0.913 6.674 1.00 91.94 84 ALA A C 1
ATOM 711 O O . ALA A 1 84 ? 2.314 -0.365 5.596 1.00 91.94 84 ALA A O 1
ATOM 712 N N . LEU A 1 85 ? 2.873 -2.202 6.755 1.00 91.00 85 LEU A N 1
ATOM 713 C CA . LEU A 1 85 ? 3.080 -3.055 5.575 1.00 91.00 85 LEU A CA 1
ATOM 714 C C . LEU A 1 85 ? 1.782 -3.301 4.797 1.00 91.00 85 LEU A C 1
ATOM 716 O O . LEU A 1 85 ? 1.762 -3.225 3.572 1.00 91.00 85 LEU A O 1
ATOM 720 N N . PHE A 1 86 ? 0.682 -3.551 5.507 1.00 91.31 86 PHE A N 1
ATOM 721 C CA . PHE A 1 86 ? -0.632 -3.819 4.919 1.00 91.31 86 PHE A CA 1
ATOM 722 C C . PHE A 1 86 ? -1.572 -2.614 5.040 1.00 91.31 86 PHE A C 1
ATOM 724 O O . PHE A 1 86 ? -2.792 -2.770 5.170 1.00 91.31 86 PHE A O 1
ATOM 731 N N . TRP A 1 87 ? -1.011 -1.402 4.967 1.00 89.00 87 TRP A N 1
ATOM 732 C CA . TRP A 1 87 ? -1.764 -0.161 5.126 1.00 89.00 87 TRP A CA 1
ATOM 733 C C . TRP A 1 87 ? -2.984 -0.039 4.198 1.00 89.00 87 TRP A C 1
ATOM 735 O O . TRP A 1 87 ? -4.003 0.454 4.688 1.00 89.00 87 TRP A O 1
ATOM 745 N N . PRO A 1 88 ? -2.980 -0.521 2.930 1.00 88.25 88 PRO A N 1
ATOM 746 C CA . PRO A 1 88 ? -4.151 -0.382 2.067 1.00 88.25 88 PRO A CA 1
ATOM 747 C C . PRO A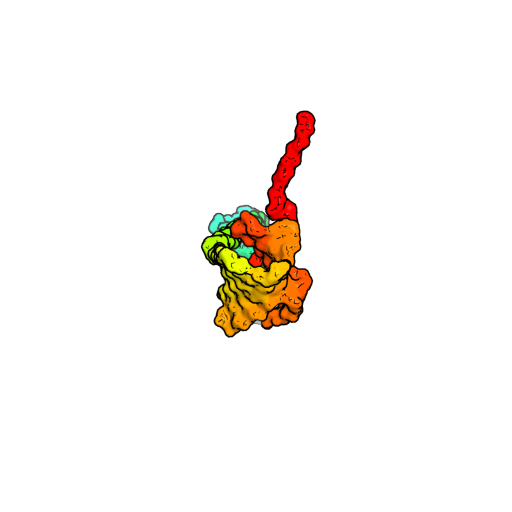 1 88 ? -5.358 -1.129 2.638 1.00 88.25 88 PRO A C 1
ATOM 749 O O . PRO A 1 88 ? -6.450 -0.574 2.726 1.00 88.25 88 PRO A O 1
ATOM 752 N N . ARG A 1 89 ? -5.155 -2.359 3.127 1.00 87.44 89 ARG A N 1
ATOM 753 C CA . ARG A 1 89 ? -6.205 -3.155 3.780 1.00 87.44 89 ARG A CA 1
ATOM 754 C C . ARG A 1 89 ? -6.702 -2.477 5.057 1.00 87.44 89 ARG A C 1
ATOM 756 O O . ARG A 1 89 ? -7.907 -2.407 5.303 1.00 87.44 89 ARG A O 1
ATOM 763 N N . GLU A 1 90 ? -5.778 -1.952 5.853 1.00 84.62 90 GLU A N 1
ATOM 764 C CA . GLU A 1 90 ? -6.071 -1.314 7.138 1.00 84.62 90 GLU A CA 1
ATOM 765 C C . GLU A 1 90 ? -6.745 0.053 7.009 1.00 84.62 90 GLU A C 1
ATOM 767 O O . GLU A 1 90 ? -7.316 0.534 7.984 1.00 84.62 90 GLU A O 1
ATOM 772 N N . VAL A 1 91 ? -6.730 0.697 5.840 1.00 83.19 91 VAL A N 1
ATOM 773 C CA . VAL A 1 91 ? -7.536 1.903 5.585 1.00 83.19 91 VAL A CA 1
ATOM 774 C C . VAL A 1 91 ? -9.025 1.554 5.518 1.00 83.19 91 VAL A C 1
ATOM 776 O O . VAL A 1 91 ? -9.849 2.276 6.090 1.00 83.19 91 VAL A O 1
ATOM 779 N N . PHE A 1 92 ? -9.371 0.432 4.883 1.00 80.00 92 PHE A N 1
ATOM 780 C CA . PHE A 1 92 ? -10.762 0.017 4.683 1.00 80.00 92 PHE A CA 1
ATOM 781 C C . PHE A 1 92 ? -11.336 -0.776 5.867 1.00 80.00 92 PHE A C 1
ATOM 783 O O . PHE A 1 92 ? -12.538 -0.701 6.123 1.00 80.00 92 PHE A O 1
ATOM 790 N N . TRP A 1 93 ? -10.498 -1.480 6.634 1.00 71.38 93 TRP A N 1
ATOM 791 C CA . TRP A 1 93 ? -10.931 -2.252 7.803 1.00 71.38 93 TRP A CA 1
ATOM 792 C C . TRP A 1 93 ? -10.962 -1.396 9.089 1.00 71.38 93 TRP A C 1
ATOM 794 O O . TRP A 1 93 ? -10.124 -0.525 9.315 1.00 71.38 93 TRP A O 1
ATOM 804 N N . ASN A 1 94 ? -11.937 -1.646 9.971 1.00 65.69 94 ASN A N 1
ATOM 805 C CA . ASN A 1 94 ? -12.032 -1.059 11.320 1.00 65.69 94 ASN A CA 1
ATOM 806 C C . ASN A 1 94 ? -12.025 0.488 11.380 1.00 65.69 94 ASN A C 1
ATOM 808 O O . ASN A 1 94 ? -11.173 1.130 12.001 1.00 65.69 94 ASN A O 1
ATOM 812 N N . ARG A 1 95 ? -12.983 1.131 10.709 1.00 65.44 95 ARG A N 1
ATOM 813 C CA . ARG A 1 95 ? -12.976 2.581 10.432 1.00 65.44 95 ARG A CA 1
ATOM 814 C C . ARG A 1 95 ? -13.137 3.497 11.667 1.00 65.44 95 ARG A C 1
ATOM 816 O O . ARG A 1 95 ? -12.775 4.667 11.576 1.00 65.44 95 ARG A O 1
ATOM 823 N N . TYR A 1 96 ? -13.572 2.998 12.837 1.00 66.62 96 TYR A N 1
ATOM 824 C CA . TYR A 1 96 ? -13.947 3.865 13.977 1.00 66.62 96 TYR A CA 1
ATOM 825 C C . TYR A 1 96 ? -13.448 3.461 15.391 1.00 66.62 96 TYR A C 1
ATOM 827 O O . TYR A 1 96 ? -14.255 3.425 16.319 1.00 66.62 96 TYR A O 1
ATOM 835 N N . PRO A 1 97 ? -12.130 3.302 15.653 1.00 68.19 97 PRO A N 1
ATOM 836 C CA . PRO A 1 97 ? -11.632 3.084 17.023 1.00 68.19 97 PRO A CA 1
ATOM 837 C C . PRO A 1 97 ? -11.918 4.276 17.953 1.00 68.19 97 PRO A C 1
ATOM 839 O O . PRO A 1 97 ? -12.099 4.117 19.156 1.00 68.19 97 PRO A O 1
ATOM 842 N N . LYS A 1 98 ? -11.994 5.488 17.384 1.00 68.00 98 LYS A N 1
ATOM 843 C CA . LYS A 1 98 ? -12.262 6.726 18.126 1.00 68.00 98 LYS A CA 1
ATOM 844 C C . LYS A 1 98 ? -13.677 6.758 18.723 1.00 68.00 98 LYS A C 1
ATOM 846 O O . LYS A 1 98 ? -13.849 7.326 19.792 1.00 68.00 98 LYS A O 1
ATOM 851 N N . ARG A 1 99 ? -14.666 6.129 18.067 1.00 70.12 99 ARG A N 1
ATOM 852 C CA . ARG A 1 99 ? -16.049 6.049 18.578 1.00 70.12 99 ARG A CA 1
ATOM 853 C C . ARG A 1 99 ? -16.169 5.138 19.804 1.00 70.12 99 ARG A C 1
ATOM 855 O O . ARG A 1 99 ? -17.044 5.364 20.620 1.00 70.12 99 ARG A O 1
ATOM 862 N N . ALA A 1 100 ? -15.262 4.174 19.958 1.00 72.56 100 ALA A N 1
ATOM 863 C CA . ALA A 1 100 ? -15.222 3.257 21.098 1.00 72.56 100 ALA A CA 1
ATOM 864 C C . ALA A 1 100 ? -14.360 3.762 22.280 1.00 72.56 100 ALA A C 1
ATOM 866 O O . ALA A 1 100 ? -14.153 3.031 23.245 1.00 72.56 100 ALA A O 1
ATOM 867 N N . GLY A 1 101 ? -13.836 4.996 22.211 1.00 78.38 101 GLY A N 1
ATOM 868 C CA . GLY A 1 101 ? -12.996 5.592 23.262 1.00 78.38 101 GLY A CA 1
ATOM 869 C C . GLY A 1 101 ? -11.484 5.397 23.081 1.00 78.38 101 GLY A C 1
ATOM 870 O O . GLY A 1 101 ? -10.696 5.957 23.841 1.00 78.38 101 GLY A O 1
ATOM 871 N N . TYR A 1 102 ? -11.038 4.692 22.034 1.00 81.88 102 TYR A N 1
ATOM 872 C CA . TYR A 1 102 ? -9.617 4.404 21.791 1.00 81.88 102 TYR A CA 1
ATOM 873 C C . TYR A 1 102 ? -8.885 5.530 21.044 1.00 81.88 102 TYR A C 1
ATOM 875 O O . TYR A 1 102 ? -8.445 5.386 19.893 1.00 81.88 102 TYR A O 1
ATOM 883 N N . TYR A 1 103 ? -8.725 6.679 21.701 1.00 82.25 103 TYR A N 1
ATOM 884 C CA . TYR A 1 103 ? -8.077 7.860 21.118 1.00 82.25 103 TYR A CA 1
ATOM 885 C C . TYR A 1 103 ? -6.618 7.608 20.719 1.00 82.25 103 TYR A C 1
ATOM 887 O O . TYR A 1 103 ? -6.205 7.946 19.602 1.00 82.25 103 TYR A O 1
ATOM 895 N N . ARG A 1 104 ? -5.832 6.978 21.601 1.00 83.56 104 ARG A N 1
ATOM 896 C CA . ARG A 1 104 ? -4.399 6.758 21.377 1.00 83.56 104 ARG A CA 1
ATOM 897 C C . ARG A 1 104 ? -4.125 5.743 20.270 1.00 83.56 104 ARG A C 1
ATOM 899 O O . ARG A 1 104 ? -3.350 6.048 19.361 1.00 83.56 104 ARG A O 1
ATOM 906 N N . LYS A 1 105 ? -4.825 4.603 20.265 1.00 86.69 105 LYS A N 1
ATOM 907 C CA . LYS A 1 105 ? -4.781 3.623 19.163 1.00 86.69 105 LYS A CA 1
ATOM 908 C C . LYS A 1 105 ? -5.163 4.254 17.822 1.00 86.69 105 LYS A C 1
ATOM 910 O O . LYS A 1 105 ? -4.503 4.007 16.815 1.00 86.69 105 LYS A O 1
ATOM 915 N N . SER A 1 106 ? -6.174 5.127 17.794 1.00 86.00 106 SER A N 1
ATOM 916 C CA . SER A 1 106 ? -6.555 5.849 16.571 1.00 86.00 106 SER A CA 1
ATOM 917 C C . SER A 1 106 ? -5.435 6.758 16.041 1.00 86.00 106 SER A C 1
ATOM 919 O O . SER A 1 106 ? -5.229 6.830 14.827 1.00 86.00 106 SER A O 1
ATOM 921 N N . LYS A 1 107 ? -4.684 7.438 16.921 1.00 87.19 107 LYS A N 1
ATOM 922 C CA . LYS A 1 107 ? -3.508 8.232 16.520 1.00 87.19 107 LYS A CA 1
ATOM 923 C C . LYS A 1 107 ? -2.383 7.336 15.994 1.00 87.19 107 LYS A C 1
ATOM 925 O O . LYS A 1 107 ? -1.863 7.604 14.917 1.00 87.19 107 LYS A O 1
ATOM 930 N N . GLN A 1 108 ? -2.052 6.259 16.709 1.00 89.12 108 GLN A N 1
ATOM 931 C CA . GLN A 1 108 ? -0.991 5.328 16.308 1.00 89.12 108 GLN A CA 1
ATOM 932 C C . GLN A 1 108 ? -1.275 4.659 14.956 1.00 89.12 108 GLN A C 1
ATOM 934 O O . GLN A 1 108 ? -0.379 4.586 14.123 1.00 89.12 108 GLN A O 1
ATOM 939 N N . ARG A 1 109 ? -2.525 4.253 14.696 1.00 88.06 109 ARG A N 1
ATOM 940 C CA . ARG A 1 109 ? -2.932 3.704 13.393 1.00 88.06 109 ARG A CA 1
ATOM 941 C C . ARG A 1 109 ? -2.714 4.700 12.257 1.00 88.06 109 ARG A C 1
ATOM 943 O O . ARG A 1 109 ? -2.179 4.323 11.226 1.00 88.06 109 ARG A O 1
ATOM 950 N N . ARG A 1 110 ? -3.112 5.966 12.438 1.00 88.12 110 ARG A N 1
ATOM 951 C CA . ARG A 1 110 ? -2.914 7.004 11.411 1.00 88.12 110 ARG A CA 1
ATOM 952 C C . ARG A 1 110 ? -1.437 7.215 11.091 1.00 88.12 110 ARG A C 1
ATOM 954 O O . ARG A 1 110 ? -1.095 7.353 9.926 1.00 88.12 110 ARG A O 1
ATOM 961 N N . ILE A 1 111 ? -0.582 7.188 12.113 1.00 91.31 111 ILE A N 1
ATOM 962 C CA . ILE A 1 111 ? 0.871 7.266 11.931 1.00 91.31 111 ILE A CA 1
ATOM 963 C C . ILE A 1 111 ? 1.379 6.041 11.160 1.00 91.31 111 ILE A C 1
ATOM 965 O O . ILE A 1 111 ? 2.075 6.215 10.171 1.00 91.31 111 ILE A O 1
ATOM 969 N N . ALA A 1 112 ? 0.991 4.824 11.556 1.00 91.75 112 ALA A N 1
ATOM 970 C CA . ALA A 1 112 ? 1.418 3.596 10.879 1.00 91.75 112 ALA A CA 1
ATOM 971 C C . ALA A 1 112 ? 0.994 3.561 9.400 1.00 91.75 112 ALA A C 1
ATOM 973 O O . ALA A 1 112 ? 1.809 3.249 8.539 1.00 91.75 112 ALA A O 1
ATOM 974 N N . ILE A 1 113 ? -0.248 3.955 9.099 1.00 90.62 113 ILE A N 1
ATOM 975 C CA . ILE A 1 113 ? -0.744 4.073 7.720 1.00 90.62 113 ILE A CA 1
ATOM 976 C C . ILE A 1 113 ? 0.051 5.130 6.945 1.00 90.62 113 ILE A C 1
ATOM 978 O O . ILE A 1 113 ? 0.442 4.882 5.810 1.00 90.62 113 ILE A O 1
ATOM 982 N N . GLY A 1 114 ? 0.320 6.289 7.555 1.00 92.50 114 GLY A N 1
ATOM 983 C CA . GLY A 1 114 ? 1.121 7.344 6.931 1.00 92.50 114 GLY A CA 1
ATOM 984 C C . GLY A 1 114 ? 2.541 6.884 6.594 1.00 92.50 114 GLY A C 1
ATOM 985 O O . GLY A 1 114 ? 3.011 7.126 5.488 1.00 92.50 114 GLY A O 1
ATOM 986 N N . VAL A 1 115 ? 3.195 6.163 7.510 1.00 93.81 115 VAL A N 1
ATOM 987 C CA . VAL A 1 115 ? 4.519 5.564 7.276 1.00 93.81 115 VAL A CA 1
ATOM 988 C C . VAL A 1 115 ? 4.461 4.544 6.139 1.00 93.81 115 VAL A C 1
ATOM 990 O O . VAL A 1 115 ? 5.283 4.610 5.229 1.00 93.81 115 VAL A O 1
ATOM 993 N N . GLY A 1 116 ? 3.465 3.652 6.149 1.00 92.38 116 GLY A N 1
ATOM 994 C CA . GLY A 1 116 ? 3.261 2.669 5.083 1.00 92.38 116 GLY A CA 1
ATOM 995 C C . GLY A 1 116 ? 3.117 3.314 3.704 1.00 92.38 116 GLY A C 1
ATOM 996 O O . GLY A 1 116 ? 3.777 2.895 2.754 1.00 92.38 116 GLY A O 1
ATOM 997 N N . LEU A 1 117 ? 2.317 4.379 3.616 1.00 94.19 117 LEU A N 1
ATOM 998 C CA . LEU A 1 117 ? 2.104 5.130 2.382 1.00 94.19 117 LEU A CA 1
ATOM 999 C C . LEU A 1 117 ? 3.406 5.767 1.878 1.00 94.19 117 LEU A C 1
ATOM 1001 O O . LEU A 1 117 ? 3.762 5.576 0.716 1.00 94.19 117 LEU A O 1
ATOM 1005 N N . VAL A 1 118 ? 4.157 6.450 2.749 1.00 94.94 118 VAL A N 1
ATOM 1006 C CA . VAL A 1 118 ? 5.443 7.073 2.386 1.00 94.94 118 VAL A CA 1
ATOM 1007 C C . VAL A 1 118 ? 6.452 6.029 1.902 1.00 94.94 118 VAL A C 1
ATOM 1009 O O . VAL A 1 118 ? 7.062 6.221 0.851 1.00 94.94 118 VAL A O 1
ATOM 1012 N N . CYS A 1 119 ? 6.592 4.904 2.608 1.00 94.00 119 CYS A N 1
ATOM 1013 C CA . CYS A 1 119 ? 7.476 3.816 2.186 1.00 94.00 119 CYS A CA 1
ATOM 1014 C C . CYS A 1 119 ? 7.084 3.263 0.810 1.00 94.00 119 CYS A C 1
ATOM 1016 O O . CYS A 1 119 ? 7.954 3.083 -0.041 1.00 94.00 119 CYS A O 1
ATOM 1018 N N . SER A 1 120 ? 5.788 3.039 0.563 1.00 91.75 120 SER A N 1
ATOM 1019 C CA . SER A 1 120 ? 5.330 2.569 -0.749 1.00 91.75 120 SER A CA 1
ATOM 1020 C C . SER A 1 120 ? 5.612 3.575 -1.866 1.00 91.75 120 SER A C 1
ATOM 1022 O O . SER A 1 120 ? 6.074 3.173 -2.931 1.00 91.75 120 SER A O 1
ATOM 1024 N N . SER A 1 121 ? 5.428 4.875 -1.620 1.00 91.81 121 SER A N 1
ATOM 1025 C CA . SER A 1 121 ? 5.731 5.915 -2.608 1.00 91.81 121 SER A CA 1
ATOM 1026 C C . SER A 1 121 ? 7.217 5.958 -2.965 1.00 91.81 121 SER A C 1
ATOM 1028 O O . SER A 1 121 ? 7.552 6.059 -4.142 1.00 91.81 121 SER A O 1
ATOM 1030 N N . ILE A 1 122 ? 8.110 5.835 -1.976 1.00 93.62 122 ILE A N 1
ATOM 1031 C CA . ILE A 1 122 ? 9.563 5.797 -2.210 1.00 93.62 122 ILE A CA 1
ATOM 1032 C C . ILE A 1 122 ? 9.938 4.598 -3.088 1.00 93.62 122 ILE A C 1
ATOM 1034 O O . ILE A 1 122 ? 10.693 4.759 -4.043 1.00 93.62 122 ILE A O 1
ATOM 1038 N N . LEU A 1 123 ? 9.385 3.414 -2.805 1.00 92.06 123 LEU A N 1
ATOM 1039 C CA . LEU A 1 123 ? 9.659 2.208 -3.592 1.00 92.06 123 LEU A CA 1
ATOM 1040 C C . LEU A 1 123 ? 9.176 2.334 -5.042 1.00 92.06 123 LEU A C 1
ATOM 1042 O O . LEU A 1 123 ? 9.892 1.934 -5.956 1.00 92.06 123 LEU A O 1
ATOM 1046 N N . VAL A 1 124 ? 7.994 2.915 -5.262 1.00 91.88 124 VAL A N 1
ATOM 1047 C CA . VAL A 1 124 ? 7.463 3.149 -6.615 1.00 91.88 124 VAL A CA 1
ATOM 1048 C C . VAL A 1 124 ? 8.333 4.145 -7.382 1.00 91.88 124 VAL A C 1
ATOM 1050 O O . VAL A 1 124 ? 8.685 3.887 -8.530 1.00 91.88 124 VAL A O 1
ATOM 1053 N N . LEU A 1 125 ? 8.726 5.254 -6.749 1.00 91.06 125 LEU A N 1
ATOM 1054 C CA . LEU A 1 125 ? 9.612 6.240 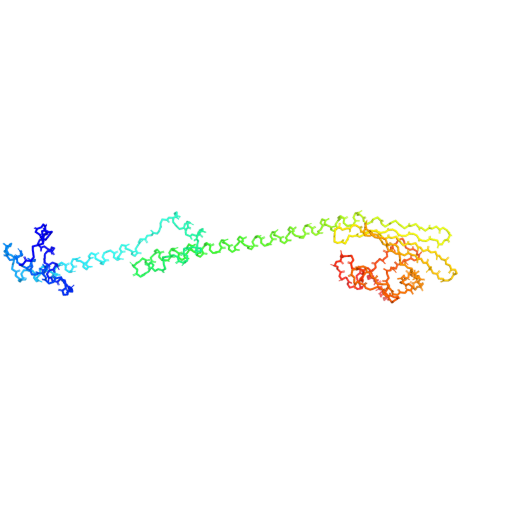-7.373 1.00 91.06 125 LEU A CA 1
ATOM 1055 C C . LEU A 1 125 ? 10.965 5.621 -7.738 1.00 91.06 125 LEU A C 1
ATOM 1057 O O . LEU A 1 125 ? 11.426 5.787 -8.863 1.00 91.06 125 LEU A O 1
ATOM 1061 N N . TYR A 1 126 ? 11.561 4.857 -6.823 1.00 91.75 126 TYR A N 1
ATOM 1062 C CA . TYR A 1 126 ? 12.819 4.156 -7.071 1.00 91.75 126 TYR A CA 1
ATOM 1063 C C . TYR A 1 126 ? 12.704 3.142 -8.220 1.00 91.75 126 TYR A C 1
ATOM 1065 O O . TYR A 1 126 ? 13.584 3.064 -9.078 1.00 91.75 126 TYR A O 1
ATOM 1073 N N . SER A 1 127 ? 11.595 2.398 -8.280 1.00 86.94 127 SER A N 1
ATOM 1074 C CA . SER A 1 127 ? 11.330 1.453 -9.369 1.00 86.94 127 SER A CA 1
ATOM 1075 C C . SER A 1 127 ? 11.216 2.139 -10.730 1.00 86.94 127 SER A C 1
ATOM 1077 O O . SER A 1 127 ? 11.639 1.558 -11.723 1.00 86.94 127 SER A O 1
ATOM 1079 N N . ASN A 1 128 ? 10.640 3.340 -10.795 1.00 82.50 128 ASN A N 1
ATOM 1080 C CA . ASN A 1 128 ? 10.513 4.069 -12.057 1.00 82.50 128 ASN A CA 1
ATOM 1081 C C . ASN A 1 128 ? 11.869 4.604 -12.529 1.00 82.50 128 ASN A C 1
ATOM 1083 O O . ASN A 1 128 ? 12.230 4.399 -13.681 1.00 82.50 128 ASN A O 1
ATOM 1087 N N . VAL A 1 129 ? 12.656 5.198 -11.625 1.00 84.56 129 VAL A N 1
ATOM 1088 C CA . VAL A 1 129 ? 13.996 5.715 -11.958 1.00 84.56 129 VAL A CA 1
ATOM 1089 C C . VAL A 1 129 ? 14.908 4.597 -12.473 1.00 84.56 129 VAL A C 1
ATOM 1091 O O . VAL A 1 129 ? 15.541 4.737 -13.512 1.00 84.56 129 VAL A O 1
ATOM 1094 N N . THR A 1 130 ? 14.917 3.449 -11.793 1.00 80.25 130 THR A N 1
ATOM 1095 C CA . THR A 1 130 ? 15.742 2.299 -12.205 1.00 80.25 130 THR A CA 1
ATOM 1096 C C . THR A 1 130 ? 15.256 1.632 -13.495 1.00 80.25 130 THR A C 1
ATOM 1098 O O . THR A 1 130 ? 16.045 0.996 -14.196 1.00 80.25 130 THR A O 1
ATOM 1101 N N . ALA A 1 131 ? 13.969 1.750 -13.832 1.00 76.31 131 ALA A N 1
ATOM 1102 C CA . ALA A 1 131 ? 13.439 1.254 -15.098 1.00 76.31 131 ALA A CA 1
ATOM 1103 C C . ALA A 1 131 ? 13.887 2.125 -16.281 1.00 76.31 131 ALA A C 1
ATOM 1105 O O . ALA A 1 131 ? 14.266 1.572 -17.316 1.00 76.31 131 ALA A O 1
ATOM 1106 N N . ASP A 1 132 ? 13.896 3.449 -16.111 1.00 73.56 132 ASP A N 1
ATOM 1107 C CA . ASP A 1 132 ? 14.347 4.389 -17.142 1.00 73.56 132 ASP A CA 1
ATOM 1108 C C . ASP A 1 132 ? 15.840 4.209 -17.450 1.00 73.56 132 ASP A C 1
ATOM 1110 O O . ASP A 1 132 ? 16.217 4.134 -18.620 1.00 73.56 132 ASP A O 1
ATOM 1114 N N . GLU A 1 133 ? 16.678 4.042 -16.420 1.00 74.94 133 GLU A N 1
ATOM 1115 C CA . GLU A 1 133 ? 18.115 3.761 -16.579 1.00 74.94 133 GLU A CA 1
ATOM 1116 C C . GLU A 1 133 ? 18.352 2.494 -17.413 1.00 74.94 133 GLU A C 1
ATOM 1118 O O . GLU A 1 133 ? 19.068 2.524 -18.413 1.00 74.94 133 GLU A O 1
ATOM 1123 N N . ARG A 1 134 ? 17.663 1.394 -17.083 1.00 71.31 134 ARG A N 1
ATOM 1124 C CA . ARG A 1 134 ? 17.774 0.132 -17.836 1.00 71.31 134 ARG A CA 1
ATOM 1125 C C . ARG A 1 134 ? 17.247 0.228 -19.264 1.00 71.31 134 ARG A C 1
ATOM 1127 O O . ARG A 1 134 ? 17.675 -0.533 -20.130 1.00 71.31 134 ARG A O 1
ATOM 1134 N N . TYR A 1 135 ? 16.267 1.093 -19.512 1.00 66.25 135 TYR A N 1
ATOM 1135 C CA . TYR A 1 135 ? 15.738 1.302 -20.855 1.00 66.25 135 TYR A CA 1
ATOM 1136 C C . TYR A 1 135 ? 16.739 2.069 -21.724 1.00 66.25 135 TYR A C 1
ATOM 1138 O O . TYR A 1 135 ? 16.969 1.673 -22.866 1.00 66.25 135 TYR A O 1
ATOM 1146 N N . GLN A 1 136 ? 17.386 3.094 -21.164 1.00 70.94 136 GLN A N 1
ATOM 1147 C CA . GLN A 1 136 ? 18.467 3.825 -21.830 1.00 70.94 136 GLN A CA 1
ATOM 1148 C C . GLN A 1 136 ? 19.667 2.917 -22.122 1.00 70.94 136 GLN A C 1
ATOM 1150 O O . GLN A 1 136 ? 20.127 2.876 -23.258 1.00 70.94 136 GLN A O 1
ATOM 1155 N N . GLU A 1 137 ? 20.094 2.094 -21.158 1.00 74.69 137 GLU A N 1
ATOM 1156 C CA . GLU A 1 137 ? 21.177 1.118 -21.365 1.00 74.69 137 GLU A CA 1
ATOM 1157 C C . GLU A 1 137 ? 20.887 0.165 -22.537 1.00 74.69 137 GLU A C 1
ATOM 1159 O O . GLU A 1 137 ? 21.756 -0.081 -23.373 1.00 74.69 137 GLU A O 1
ATOM 1164 N N . ARG A 1 138 ? 19.645 -0.324 -22.660 1.00 65.31 138 ARG A N 1
ATOM 1165 C CA . ARG A 1 138 ? 19.235 -1.175 -23.790 1.00 65.31 138 ARG A CA 1
ATOM 1166 C C . ARG A 1 138 ? 19.248 -0.438 -25.125 1.00 65.31 138 ARG A C 1
ATOM 1168 O O . ARG A 1 138 ? 19.604 -1.040 -26.134 1.00 65.31 138 ARG A O 1
ATOM 1175 N N . ILE A 1 139 ? 18.836 0.829 -25.152 1.00 61.50 139 ILE A N 1
ATOM 1176 C CA . ILE A 1 139 ? 18.901 1.652 -26.368 1.00 61.50 139 ILE A CA 1
ATOM 1177 C C . ILE A 1 139 ? 20.361 1.849 -26.784 1.00 61.50 139 ILE A C 1
ATOM 1179 O O . ILE A 1 139 ? 20.686 1.668 -27.956 1.00 61.50 139 ILE A O 1
ATOM 1183 N N . ASP A 1 140 ? 21.247 2.139 -25.834 1.00 67.94 140 ASP A N 1
ATOM 1184 C CA . ASP A 1 140 ? 22.675 2.318 -26.095 1.00 67.94 140 ASP A CA 1
ATOM 1185 C C . ASP A 1 140 ? 23.344 1.031 -26.600 1.00 67.94 140 ASP A C 1
ATOM 1187 O O . ASP A 1 140 ? 24.182 1.083 -27.502 1.00 67.94 140 ASP A O 1
ATOM 1191 N N . GLU A 1 141 ? 22.966 -0.135 -26.069 1.00 63.25 141 GLU A N 1
ATOM 1192 C CA . GLU A 1 141 ? 23.419 -1.437 -26.579 1.00 63.25 141 GLU A CA 1
ATOM 1193 C C . GLU A 1 141 ? 22.948 -1.688 -28.018 1.00 63.25 141 GLU A C 1
ATOM 1195 O O . GLU A 1 141 ? 23.752 -2.088 -28.864 1.00 63.25 141 GLU A O 1
ATOM 1200 N N . ILE A 1 142 ? 21.676 -1.406 -28.320 1.00 52.47 142 ILE A N 1
ATOM 1201 C CA . ILE A 1 142 ? 21.116 -1.536 -29.674 1.00 52.47 142 ILE A CA 1
ATOM 1202 C C . ILE A 1 142 ? 21.831 -0.591 -30.649 1.00 52.47 142 ILE A C 1
ATOM 1204 O O . ILE A 1 142 ? 22.194 -1.010 -31.748 1.00 52.47 142 ILE A O 1
ATOM 1208 N N . ASN A 1 143 ? 22.088 0.655 -30.241 1.00 49.78 143 ASN A N 1
ATOM 1209 C CA . ASN A 1 143 ? 22.801 1.637 -31.058 1.00 49.78 143 ASN A CA 1
ATOM 1210 C C . ASN A 1 143 ? 24.242 1.195 -31.344 1.00 49.78 143 ASN A C 1
ATOM 1212 O O . ASN A 1 143 ? 24.678 1.242 -32.492 1.00 49.78 143 ASN A O 1
ATOM 1216 N N . LYS A 1 144 ? 24.962 0.682 -30.339 1.00 58.25 144 LYS A N 1
ATOM 1217 C CA . LYS A 1 144 ? 26.322 0.148 -30.529 1.00 58.25 144 LYS A CA 1
ATOM 1218 C C . LYS A 1 144 ? 26.347 -1.061 -31.462 1.00 58.25 144 LYS A C 1
ATOM 1220 O O . LYS A 1 144 ? 27.244 -1.160 -32.294 1.00 58.25 144 LYS A O 1
ATOM 1225 N N . MET A 1 145 ? 25.372 -1.967 -31.360 1.00 49.91 145 MET A N 1
ATOM 1226 C CA . MET A 1 145 ? 25.249 -3.093 -32.296 1.00 49.91 145 MET A CA 1
ATOM 1227 C C . MET A 1 145 ? 24.965 -2.614 -33.725 1.00 49.91 145 MET A C 1
ATOM 1229 O O . MET A 1 145 ? 25.537 -3.149 -34.671 1.00 49.91 145 MET A O 1
ATOM 1233 N N . ALA A 1 146 ? 24.134 -1.582 -33.888 1.00 47.41 146 ALA A N 1
ATOM 1234 C CA . ALA A 1 146 ? 23.852 -0.989 -35.192 1.00 47.41 146 ALA A CA 1
ATOM 1235 C C . ALA A 1 146 ? 25.082 -0.292 -35.810 1.00 47.41 146 ALA A C 1
ATOM 1237 O O . ALA A 1 146 ? 25.307 -0.417 -37.013 1.00 47.41 146 ALA A O 1
ATOM 1238 N N . GLU A 1 147 ? 25.896 0.401 -35.006 1.00 44.88 147 GLU A N 1
ATOM 1239 C CA . GLU A 1 147 ? 27.138 1.044 -35.462 1.00 44.88 147 GLU A CA 1
ATOM 1240 C C . GLU A 1 147 ? 28.210 0.029 -35.885 1.00 44.88 147 GLU A C 1
ATOM 1242 O O . GLU A 1 147 ? 28.899 0.244 -36.881 1.00 44.88 147 GLU A O 1
ATOM 1247 N N . ILE A 1 148 ? 28.342 -1.087 -35.161 1.00 47.16 148 ILE A N 1
ATOM 1248 C CA . ILE A 1 148 ? 29.345 -2.125 -35.446 1.00 47.16 148 ILE A CA 1
ATOM 1249 C C . ILE A 1 148 ? 29.013 -2.905 -36.733 1.00 47.16 148 ILE A C 1
ATOM 1251 O O . ILE A 1 148 ? 29.928 -3.293 -37.460 1.00 47.16 148 ILE A O 1
ATOM 1255 N N . ASP A 1 149 ? 27.728 -3.093 -37.050 1.00 37.72 149 ASP A N 1
ATOM 1256 C CA . ASP A 1 149 ? 27.282 -3.924 -38.180 1.00 37.72 149 ASP A CA 1
ATOM 1257 C C . ASP A 1 149 ? 27.008 -3.151 -39.486 1.00 37.72 149 ASP A C 1
ATOM 1259 O O . ASP A 1 149 ? 26.757 -3.773 -40.528 1.00 37.72 149 ASP A O 1
ATOM 1263 N N . SER A 1 150 ? 27.090 -1.814 -39.488 1.00 39.22 150 SER A N 1
ATOM 1264 C CA . SER A 1 150 ? 27.046 -1.018 -40.724 1.00 39.22 150 SER A CA 1
ATOM 1265 C C . SER A 1 150 ? 28.388 -1.111 -41.459 1.00 39.22 150 SER A C 1
ATOM 1267 O O . SER A 1 150 ? 29.250 -0.234 -41.397 1.00 39.22 150 SER A O 1
ATOM 1269 N N . ILE A 1 151 ? 28.595 -2.216 -42.176 1.00 40.88 151 ILE A N 1
ATOM 1270 C CA . ILE A 1 151 ? 29.735 -2.376 -43.082 1.00 40.88 151 ILE A CA 1
ATOM 1271 C C . ILE A 1 151 ? 29.406 -1.649 -44.392 1.00 40.88 151 ILE A C 1
ATOM 1273 O O . ILE A 1 151 ? 29.011 -2.268 -45.381 1.00 40.88 151 ILE A O 1
ATOM 1277 N N . ALA A 1 152 ? 29.587 -0.328 -44.409 1.00 47.19 152 ALA A N 1
ATOM 1278 C CA . ALA A 1 152 ? 29.572 0.462 -45.635 1.00 47.19 152 ALA A CA 1
ATOM 1279 C C . ALA A 1 152 ? 30.762 0.046 -46.518 1.00 47.19 152 ALA A C 1
ATOM 1281 O O . ALA A 1 152 ? 31.870 0.572 -46.400 1.00 47.19 152 ALA A O 1
ATOM 1282 N N . THR A 1 153 ? 30.552 -0.925 -47.408 1.00 41.06 153 THR A N 1
ATOM 1283 C CA . THR A 1 153 ? 31.561 -1.276 -48.413 1.00 41.06 153 THR A CA 1
ATOM 1284 C C . THR A 1 153 ? 31.276 -0.454 -49.660 1.00 41.06 153 THR A C 1
ATOM 1286 O O . THR A 1 153 ? 30.331 -0.739 -50.394 1.00 41.06 153 THR A O 1
ATOM 1289 N N . SER A 1 154 ? 32.076 0.587 -49.891 1.00 43.03 154 SER A N 1
ATOM 1290 C CA . SER A 1 154 ? 32.069 1.344 -51.141 1.00 43.03 154 SER A CA 1
ATOM 1291 C C . SER A 1 154 ? 33.236 0.888 -52.015 1.00 43.03 154 SER A C 1
ATOM 1293 O O . SER A 1 154 ? 34.401 0.960 -51.620 1.00 43.03 154 SER A O 1
ATOM 1295 N N . GLN A 1 155 ? 32.929 0.372 -53.204 1.00 48.03 155 GLN A N 1
ATOM 1296 C CA . GLN A 1 155 ? 33.934 0.083 -54.227 1.00 48.03 155 GLN A CA 1
ATOM 1297 C C . GLN A 1 155 ? 33.716 1.031 -55.403 1.00 48.03 155 GLN A C 1
ATOM 1299 O O . GLN A 1 155 ? 32.629 1.088 -55.981 1.00 48.03 155 GLN A O 1
ATOM 1304 N N . ILE A 1 156 ? 34.762 1.790 -55.727 1.00 48.34 156 ILE A N 1
ATOM 1305 C CA . ILE A 1 156 ? 34.830 2.648 -56.908 1.00 48.34 156 ILE A CA 1
ATOM 1306 C C . ILE A 1 156 ? 35.870 2.021 -57.822 1.00 48.34 156 ILE A C 1
ATOM 1308 O O . ILE A 1 156 ? 37.024 1.868 -57.419 1.00 48.34 156 ILE A O 1
ATOM 1312 N N . ASP A 1 157 ? 35.464 1.652 -59.030 1.00 48.72 157 ASP A N 1
ATOM 1313 C CA . ASP A 1 157 ? 36.398 1.200 -60.057 1.00 48.72 157 ASP A CA 1
ATOM 1314 C C . ASP A 1 157 ? 36.664 2.323 -61.073 1.00 48.72 157 ASP A C 1
ATOM 1316 O O . ASP A 1 157 ? 35.820 3.193 -61.314 1.00 48.72 157 ASP A O 1
ATOM 1320 N N . TRP A 1 158 ? 37.842 2.296 -61.698 1.00 41.53 158 TRP A N 1
ATOM 1321 C CA . TRP A 1 158 ? 38.326 3.285 -62.672 1.00 41.53 158 TRP A CA 1
ATOM 1322 C C . TRP A 1 158 ? 37.430 3.411 -63.915 1.00 41.53 158 TRP A C 1
ATOM 1324 O O . TRP A 1 158 ? 37.541 4.373 -64.672 1.00 41.53 158 TRP A O 1
ATOM 1334 N N . SER A 1 159 ? 36.508 2.466 -64.100 1.00 50.44 159 SER A N 1
ATOM 1335 C CA . SER A 1 159 ? 35.459 2.458 -65.120 1.00 50.44 159 SER A CA 1
ATOM 1336 C C . SER A 1 159 ? 34.295 3.429 -64.851 1.00 50.44 159 SER A C 1
ATOM 1338 O O . SER A 1 159 ? 33.416 3.574 -65.701 1.00 50.44 159 SER A O 1
ATOM 1340 N N . GLY A 1 160 ? 34.261 4.106 -63.694 1.00 56.81 160 GLY A N 1
ATOM 1341 C CA . GLY A 1 160 ? 33.147 4.981 -63.308 1.00 56.81 160 GLY A CA 1
ATOM 1342 C C . GLY A 1 160 ? 31.917 4.210 -62.815 1.00 56.81 160 GLY A C 1
ATOM 1343 O O . GLY A 1 160 ? 30.797 4.728 -62.888 1.00 56.81 160 GLY A O 1
ATOM 1344 N N . ARG A 1 161 ? 32.128 2.972 -62.344 1.00 61.53 161 ARG A N 1
ATOM 1345 C CA . ARG A 1 161 ? 31.136 2.156 -61.638 1.00 61.53 161 ARG A CA 1
ATOM 1346 C C . ARG A 1 161 ? 31.284 2.362 -60.131 1.00 61.53 161 ARG A C 1
ATOM 1348 O O . ARG A 1 161 ? 32.390 2.281 -59.598 1.00 61.53 161 ARG A O 1
ATOM 1355 N N . TYR A 1 162 ? 30.164 2.593 -59.459 1.00 63.03 162 TYR A N 1
ATOM 1356 C CA . TYR A 1 162 ? 30.078 2.756 -58.012 1.00 63.03 162 TYR A CA 1
ATOM 1357 C C . TYR A 1 162 ? 29.174 1.657 -57.469 1.00 63.03 162 TYR A C 1
ATOM 1359 O O . TYR A 1 162 ? 28.032 1.533 -57.907 1.00 63.03 162 TYR A O 1
ATOM 1367 N N . VAL A 1 163 ? 29.679 0.856 -56.536 1.00 61.31 163 VAL A N 1
ATOM 1368 C CA . VAL A 1 163 ? 28.882 -0.156 -55.836 1.00 61.31 163 VAL A CA 1
ATOM 1369 C C . VAL A 1 163 ? 28.860 0.194 -54.358 1.00 61.31 163 VAL A C 1
ATOM 1371 O O . VAL A 1 163 ? 29.913 0.389 -53.745 1.00 61.31 163 VAL A O 1
ATOM 1374 N N . PHE A 1 164 ? 27.658 0.281 -53.803 1.00 62.69 164 PHE A N 1
ATOM 1375 C CA . PHE A 1 164 ? 27.411 0.550 -52.397 1.00 62.69 164 PHE A CA 1
ATOM 1376 C C . PHE A 1 164 ? 26.493 -0.521 -51.826 1.00 62.69 164 PHE A C 1
ATOM 1378 O O . PHE A 1 164 ? 25.393 -0.742 -52.331 1.00 62.69 164 PHE A O 1
ATOM 1385 N N . ILE A 1 165 ? 26.956 -1.176 -50.765 1.00 60.38 165 ILE A N 1
ATOM 1386 C CA . ILE A 1 165 ? 26.180 -2.171 -50.035 1.00 60.38 165 ILE A CA 1
ATOM 1387 C C . ILE A 1 165 ? 26.006 -1.675 -48.603 1.00 60.38 165 ILE A C 1
ATOM 1389 O O . ILE A 1 165 ? 26.992 -1.363 -47.937 1.00 60.38 165 ILE A O 1
ATOM 1393 N N . ASP A 1 166 ? 24.757 -1.625 -48.153 1.00 60.03 166 ASP A N 1
ATOM 1394 C CA . ASP A 1 166 ? 24.366 -1.269 -46.790 1.00 60.03 166 ASP A CA 1
ATOM 1395 C C . ASP A 1 166 ? 23.319 -2.263 -46.282 1.00 60.03 166 ASP A C 1
ATOM 1397 O O . ASP A 1 166 ? 22.677 -2.975 -47.064 1.00 60.03 166 ASP A O 1
ATOM 1401 N N . SER A 1 167 ? 23.120 -2.332 -44.973 1.00 59.19 167 SER A N 1
ATOM 1402 C CA . SER A 1 167 ? 22.054 -3.147 -44.402 1.00 59.19 167 SER A CA 1
ATOM 1403 C C . SER A 1 167 ? 21.369 -2.458 -43.237 1.00 59.19 167 SER A C 1
ATOM 1405 O O . SER A 1 167 ? 22.018 -1.846 -42.398 1.00 59.19 167 SER A O 1
ATOM 1407 N N . SER A 1 168 ? 20.049 -2.597 -43.172 1.00 58.25 168 SER A N 1
ATOM 1408 C CA . SER A 1 168 ? 19.218 -2.080 -42.087 1.00 58.25 168 SER A CA 1
ATOM 1409 C C . SER A 1 168 ? 18.250 -3.154 -41.593 1.00 58.25 168 SER A C 1
ATOM 1411 O O . SER A 1 168 ? 18.090 -4.195 -42.228 1.00 58.25 168 SER A O 1
ATOM 1413 N N . TYR A 1 169 ? 17.609 -2.931 -40.447 1.00 52.50 169 TYR A N 1
ATOM 1414 C CA . TYR A 1 169 ? 16.607 -3.850 -39.904 1.00 52.50 169 TYR A CA 1
ATOM 1415 C C . TYR A 1 169 ? 15.207 -3.244 -39.992 1.00 52.50 169 TYR A C 1
ATOM 1417 O O . TYR A 1 169 ? 14.992 -2.088 -39.624 1.00 52.50 169 TYR A O 1
ATOM 1425 N N . LEU A 1 170 ? 14.236 -4.043 -40.438 1.00 57.16 170 LEU A N 1
ATOM 1426 C CA . LEU A 1 170 ? 12.825 -3.671 -40.467 1.00 57.16 170 LEU A CA 1
ATOM 1427 C C . LEU A 1 170 ? 11.967 -4.821 -39.937 1.00 57.16 170 LEU A C 1
ATOM 1429 O O . LEU A 1 170 ? 11.930 -5.901 -40.519 1.00 57.16 170 LEU A O 1
ATOM 1433 N N . SER A 1 171 ? 11.239 -4.584 -38.841 1.00 55.91 171 SER A N 1
ATOM 1434 C CA . SER A 1 171 ? 10.355 -5.591 -38.224 1.00 55.91 171 SER A CA 1
ATOM 1435 C C . SER A 1 171 ? 11.059 -6.937 -37.968 1.00 55.91 171 SER A C 1
ATOM 1437 O O . SER A 1 171 ? 10.503 -7.988 -38.267 1.00 55.91 171 SER A O 1
ATOM 1439 N N . SER A 1 172 ? 12.295 -6.890 -37.455 1.00 57.09 172 SER A N 1
ATOM 1440 C CA . SER A 1 172 ? 13.164 -8.053 -37.188 1.00 57.09 172 SER A CA 1
ATOM 1441 C C . SER A 1 172 ? 13.752 -8.770 -38.413 1.00 57.09 172 SER A C 1
ATOM 1443 O O . SER A 1 172 ? 14.551 -9.686 -38.233 1.00 57.09 172 SER A O 1
ATOM 1445 N N . ASN A 1 173 ? 13.455 -8.328 -39.638 1.00 56.44 173 ASN A N 1
ATOM 1446 C CA . ASN A 1 173 ? 14.111 -8.823 -40.848 1.00 56.44 173 ASN A CA 1
ATOM 1447 C C . ASN A 1 173 ? 15.286 -7.922 -41.237 1.00 56.44 173 ASN A C 1
ATOM 1449 O O . ASN A 1 173 ? 15.186 -6.693 -41.180 1.00 56.44 173 ASN A O 1
ATOM 1453 N N . LYS A 1 174 ? 16.398 -8.537 -41.653 1.00 61.94 174 LYS A N 1
ATOM 1454 C CA . LYS A 1 174 ? 17.546 -7.818 -42.211 1.00 61.94 174 LYS A CA 1
ATOM 1455 C C . LYS A 1 174 ? 17.250 -7.460 -43.663 1.00 61.94 174 LYS A C 1
ATOM 1457 O O . LYS A 1 174 ? 17.069 -8.352 -44.490 1.00 61.94 174 LYS A O 1
ATOM 1462 N N . ILE A 1 175 ? 17.259 -6.168 -43.963 1.00 62.44 175 ILE A N 1
ATOM 1463 C CA . ILE A 1 175 ? 17.182 -5.647 -45.321 1.00 62.44 175 ILE A CA 1
ATOM 1464 C C . ILE A 1 175 ? 18.589 -5.319 -45.801 1.00 62.44 175 ILE A C 1
ATOM 1466 O O . ILE A 1 175 ? 19.315 -4.572 -45.148 1.00 62.44 175 ILE A O 1
ATOM 1470 N N . VAL A 1 176 ? 18.973 -5.871 -46.950 1.00 66.00 176 VAL A N 1
ATOM 1471 C CA . VAL A 1 176 ? 20.230 -5.523 -47.626 1.00 66.00 176 VAL A CA 1
ATOM 1472 C C . VAL A 1 176 ? 19.924 -4.637 -48.822 1.00 66.00 176 VAL A C 1
ATOM 1474 O O . VAL A 1 176 ? 19.100 -4.989 -49.670 1.00 66.00 176 VAL A O 1
ATOM 1477 N N . TRP A 1 177 ? 20.620 -3.511 -48.885 1.00 66.94 177 TRP A N 1
ATOM 1478 C CA . TRP A 1 177 ? 20.538 -2.513 -49.936 1.00 66.94 177 TRP A CA 1
ATOM 1479 C C . TRP A 1 177 ? 21.800 -2.598 -50.775 1.00 66.94 177 TRP A C 1
ATOM 1481 O O . TRP A 1 177 ? 22.904 -2.524 -50.245 1.00 66.94 177 TRP A O 1
ATOM 1491 N N . ASN A 1 178 ? 21.641 -2.771 -52.080 1.00 71.81 178 ASN A N 1
ATOM 1492 C CA . ASN A 1 178 ? 22.748 -2.760 -53.023 1.00 71.81 178 ASN A CA 1
ATOM 1493 C C . ASN A 1 178 ? 22.456 -1.723 -54.102 1.00 71.81 178 ASN A C 1
ATOM 1495 O O . ASN A 1 178 ? 21.554 -1.911 -54.919 1.00 71.81 178 ASN A O 1
ATOM 1499 N N . LEU A 1 179 ? 23.195 -0.624 -54.060 1.00 71.44 179 LEU A N 1
ATOM 1500 C CA . LEU A 1 179 ? 23.163 0.429 -55.053 1.00 71.44 179 LEU A CA 1
ATOM 1501 C C . LEU A 1 179 ? 24.342 0.236 -56.000 1.00 71.44 179 LEU A C 1
ATOM 1503 O O . LEU A 1 179 ? 25.501 0.378 -55.616 1.00 71.44 179 LEU A O 1
ATOM 1507 N N . GLU A 1 180 ? 24.029 -0.043 -57.254 1.00 72.69 180 GLU A N 1
ATOM 1508 C CA . GLU A 1 180 ? 25.009 -0.085 -58.327 1.00 72.69 180 GLU A CA 1
ATOM 1509 C C . GLU A 1 180 ? 24.768 1.084 -59.270 1.00 72.69 180 GLU A C 1
ATOM 1511 O O . GLU A 1 180 ? 23.658 1.257 -59.759 1.00 72.69 180 GLU A O 1
ATOM 1516 N N . LEU A 1 181 ? 25.804 1.869 -59.543 1.00 69.81 181 LEU A N 1
ATOM 1517 C CA . LEU A 1 181 ? 25.748 3.029 -60.419 1.00 69.81 181 LEU A CA 1
ATOM 1518 C C . LEU A 1 181 ? 26.831 2.927 -61.474 1.00 69.81 181 LEU A C 1
ATOM 1520 O O . LEU A 1 181 ? 27.953 2.504 -61.197 1.00 69.81 181 LEU A O 1
ATOM 1524 N N . LYS A 1 182 ? 26.524 3.418 -62.663 1.00 76.31 182 LYS A N 1
ATOM 1525 C CA . LYS A 1 182 ? 27.458 3.551 -63.765 1.00 76.31 182 LYS A CA 1
ATOM 1526 C C . LYS A 1 182 ? 27.331 4.950 -64.344 1.00 76.31 182 LYS A C 1
ATOM 1528 O O . LYS A 1 182 ? 26.235 5.441 -64.619 1.00 76.31 182 LYS A O 1
ATOM 1533 N N . LYS A 1 183 ? 28.470 5.612 -64.516 1.00 69.44 183 LYS A N 1
ATOM 1534 C CA . LYS A 1 183 ? 28.519 6.877 -65.239 1.00 69.44 183 LYS A CA 1
ATOM 1535 C C . LYS A 1 183 ? 28.318 6.606 -66.728 1.00 69.44 183 LYS A C 1
ATOM 1537 O O . LYS A 1 183 ? 29.154 5.964 -67.361 1.00 69.44 183 LYS A O 1
ATOM 1542 N N . GLU A 1 184 ? 27.238 7.131 -67.289 1.00 72.69 184 GLU A N 1
ATOM 1543 C CA . GLU A 1 184 ? 26.976 7.096 -68.725 1.00 72.69 184 GLU A CA 1
ATOM 1544 C C . GLU A 1 184 ? 26.805 8.532 -69.225 1.00 72.69 184 GLU A C 1
ATOM 1546 O O . GLU A 1 184 ? 25.892 9.252 -68.825 1.00 72.69 184 GLU A O 1
ATOM 1551 N N . HIS A 1 185 ? 27.727 8.970 -70.086 1.00 69.56 185 HIS A N 1
ATOM 1552 C CA . HIS A 1 185 ? 27.816 10.353 -70.563 1.00 69.56 185 HIS A CA 1
ATOM 1553 C C . HIS A 1 185 ? 27.928 11.378 -69.409 1.00 69.56 185 HIS A C 1
ATOM 1555 O O . HIS A 1 185 ? 28.977 11.471 -68.764 1.00 69.56 185 HIS A O 1
ATOM 1561 N N . GLN A 1 186 ? 26.863 12.156 -69.170 1.00 62.06 186 GLN A N 1
ATOM 1562 C CA . GLN A 1 186 ? 26.748 13.202 -68.141 1.00 62.06 186 GLN A CA 1
ATOM 1563 C C . GLN A 1 186 ? 25.793 12.822 -66.995 1.00 62.06 186 GLN A C 1
ATOM 1565 O O . GLN A 1 186 ? 25.629 13.599 -66.058 1.00 62.06 186 GLN A O 1
ATOM 1570 N N . SER A 1 187 ? 25.181 11.639 -67.053 1.00 64.25 187 SER A N 1
ATOM 1571 C CA . SER A 1 187 ? 24.257 11.133 -66.037 1.00 64.25 187 SER A CA 1
ATOM 1572 C C . SER A 1 187 ? 24.855 9.939 -65.303 1.00 64.25 187 SER A C 1
ATOM 1574 O O . SER A 1 187 ? 25.569 9.116 -65.881 1.00 64.25 187 SER A O 1
ATOM 1576 N N . HIS A 1 188 ? 24.536 9.821 -64.021 1.00 73.50 188 HIS A N 1
ATOM 1577 C CA . HIS A 1 188 ? 24.801 8.608 -63.263 1.00 73.50 188 HIS A CA 1
ATOM 1578 C C . HIS A 1 188 ? 23.522 7.777 -63.288 1.00 73.50 188 HIS A C 1
ATOM 1580 O O . HIS A 1 188 ? 22.508 8.212 -62.761 1.00 73.50 188 HIS A O 1
ATOM 1586 N N . LEU A 1 189 ? 23.534 6.616 -63.934 1.00 78.31 189 LEU A N 1
ATOM 1587 C CA . LEU A 1 189 ? 22.387 5.707 -63.934 1.00 78.31 189 LEU A CA 1
ATOM 1588 C C . LEU A 1 189 ? 22.694 4.535 -63.023 1.00 78.31 189 LEU A C 1
ATOM 1590 O O . LEU A 1 189 ? 23.843 4.098 -62.945 1.00 78.31 189 LEU A O 1
ATOM 1594 N N . GLY A 1 190 ? 21.691 4.003 -62.344 1.00 77.94 190 GLY A N 1
ATOM 1595 C CA . GLY A 1 190 ? 21.916 2.812 -61.554 1.00 77.94 190 GLY A CA 1
ATOM 1596 C C . GLY A 1 190 ? 20.672 2.153 -61.014 1.00 77.94 190 GLY A C 1
ATOM 1597 O O . GLY A 1 190 ? 19.552 2.536 -61.326 1.00 77.94 190 GLY A O 1
ATOM 1598 N N . THR A 1 191 ? 20.893 1.121 -60.219 1.00 80.75 191 THR A N 1
ATOM 1599 C CA . THR A 1 191 ? 19.842 0.271 -59.675 1.00 80.75 191 THR A CA 1
ATOM 1600 C C . THR A 1 191 ? 20.033 0.133 -58.178 1.00 80.75 191 THR A C 1
ATOM 1602 O O . THR A 1 191 ? 21.084 -0.331 -57.730 1.00 80.75 191 THR A O 1
ATOM 1605 N N . LEU A 1 192 ? 19.007 0.494 -57.414 1.00 75.94 192 LEU A N 1
ATOM 1606 C CA . LEU A 1 192 ? 18.883 0.151 -56.009 1.00 75.94 192 LEU A CA 1
ATOM 1607 C C . LEU A 1 192 ? 18.130 -1.172 -55.896 1.00 75.94 192 LEU A C 1
ATOM 1609 O O . LEU A 1 192 ? 16.936 -1.264 -56.172 1.00 75.94 192 LEU A O 1
ATOM 1613 N N . THR A 1 193 ? 18.831 -2.207 -55.468 1.00 77.94 193 THR A N 1
ATOM 1614 C CA . THR A 1 193 ? 18.222 -3.470 -55.069 1.00 77.94 193 THR A CA 1
ATOM 1615 C C . THR A 1 193 ? 17.980 -3.448 -53.571 1.00 77.94 193 THR A C 1
ATOM 1617 O O . THR A 1 193 ? 18.917 -3.196 -52.815 1.00 77.94 193 THR A O 1
ATOM 1620 N N . PHE A 1 194 ? 16.772 -3.797 -53.137 1.00 74.25 194 PHE A N 1
ATOM 1621 C CA . PHE A 1 194 ? 16.501 -4.085 -51.734 1.00 74.25 194 PHE A CA 1
ATOM 1622 C C . PHE A 1 194 ? 15.965 -5.502 -51.558 1.00 74.25 194 PHE A C 1
ATOM 1624 O O . PHE A 1 194 ? 15.158 -5.993 -52.354 1.00 74.25 194 PHE A O 1
ATOM 1631 N N . ASN A 1 195 ? 16.466 -6.183 -50.531 1.00 72.62 195 ASN A N 1
ATOM 1632 C CA . ASN A 1 195 ? 16.121 -7.565 -50.227 1.00 72.62 195 ASN A CA 1
ATOM 1633 C C . ASN A 1 195 ? 15.685 -7.683 -48.765 1.00 72.62 195 ASN A C 1
ATOM 1635 O O . ASN A 1 195 ? 16.531 -7.566 -47.887 1.00 72.62 195 ASN A O 1
ATOM 1639 N N . ASP A 1 196 ? 14.396 -7.938 -48.525 1.00 65.75 196 ASP A N 1
ATOM 1640 C CA . ASP A 1 196 ? 13.778 -8.140 -47.194 1.00 65.75 196 ASP A CA 1
ATOM 1641 C C . ASP A 1 196 ? 13.670 -9.645 -46.842 1.00 65.75 196 ASP A C 1
ATOM 1643 O O . ASP A 1 196 ? 12.690 -10.117 -46.266 1.00 65.75 196 ASP A O 1
ATOM 1647 N N . GLY A 1 197 ? 14.622 -10.459 -47.315 1.00 64.31 197 GLY A N 1
ATOM 1648 C CA . GLY A 1 197 ? 14.716 -11.905 -47.065 1.00 64.31 197 GLY A CA 1
ATOM 1649 C C . GLY A 1 197 ? 13.707 -12.790 -47.816 1.00 64.31 197 GLY A C 1
ATOM 1650 O O . GLY A 1 197 ? 14.017 -13.939 -48.117 1.00 64.31 197 GLY A O 1
ATOM 1651 N N . SER A 1 198 ? 12.526 -12.269 -48.161 1.00 61.56 198 SER A N 1
ATOM 1652 C CA . SER A 1 198 ? 11.451 -13.006 -48.856 1.00 61.56 198 SER A CA 1
ATOM 1653 C C . SER A 1 198 ? 11.194 -12.535 -50.290 1.00 61.56 198 SER A C 1
ATOM 1655 O O . SER A 1 198 ? 10.697 -13.300 -51.116 1.00 61.56 198 SER A O 1
ATOM 1657 N N . LYS A 1 199 ? 11.542 -11.283 -50.605 1.00 69.94 199 LYS A N 1
ATOM 1658 C CA . LYS A 1 199 ? 11.347 -10.670 -51.920 1.00 69.94 199 LYS A CA 1
ATOM 1659 C C . LYS A 1 199 ? 12.486 -9.713 -52.237 1.00 69.94 199 LYS A C 1
ATOM 1661 O O . LYS A 1 199 ? 12.957 -8.974 -51.373 1.00 69.94 199 LYS A O 1
ATOM 1666 N N . LYS A 1 200 ? 12.881 -9.717 -53.508 1.00 79.31 200 LYS A N 1
ATOM 1667 C CA . LYS A 1 200 ? 13.849 -8.789 -54.087 1.00 79.31 200 LYS A CA 1
ATOM 1668 C C . LYS A 1 200 ? 13.092 -7.781 -54.941 1.00 79.31 200 LYS A C 1
ATOM 1670 O O . LYS A 1 200 ? 12.393 -8.183 -55.869 1.00 79.31 200 LYS A O 1
ATOM 1675 N N . GLN A 1 201 ? 13.262 -6.500 -54.651 1.00 78.75 201 GLN A N 1
ATOM 1676 C CA . GLN A 1 201 ? 12.766 -5.420 -55.497 1.00 78.75 201 GLN A CA 1
ATOM 1677 C C . GLN A 1 201 ? 13.942 -4.617 -56.039 1.00 78.75 201 GLN A C 1
ATOM 1679 O O . GLN A 1 201 ? 14.980 -4.482 -55.386 1.00 78.75 201 GLN A O 1
ATOM 1684 N N . VAL A 1 202 ? 13.783 -4.130 -57.264 1.00 82.19 202 VAL A N 1
ATOM 1685 C CA . VAL A 1 202 ? 14.802 -3.368 -57.979 1.00 82.19 202 VAL A CA 1
ATOM 1686 C C . VAL A 1 202 ? 14.169 -2.055 -58.406 1.00 82.19 202 VAL A C 1
ATOM 1688 O O . VAL A 1 202 ? 13.145 -2.054 -59.083 1.00 82.19 202 VAL A O 1
ATOM 1691 N N . ILE A 1 203 ? 14.781 -0.960 -57.978 1.00 81.56 203 ILE A N 1
ATOM 1692 C CA . ILE A 1 203 ? 14.384 0.408 -58.291 1.00 81.56 203 ILE A CA 1
ATOM 1693 C C . ILE A 1 203 ? 15.470 0.986 -59.187 1.00 81.56 203 ILE A C 1
ATOM 1695 O O . ILE A 1 203 ? 16.650 0.965 -58.826 1.00 81.56 203 ILE A O 1
ATOM 1699 N N . SER A 1 204 ? 15.083 1.487 -60.352 1.00 84.38 204 SER A N 1
ATOM 1700 C CA . SER A 1 204 ? 15.991 2.230 -61.216 1.00 84.38 204 SER A CA 1
ATOM 1701 C C . SER A 1 204 ? 16.155 3.651 -60.680 1.00 84.38 204 SER A C 1
ATOM 1703 O O . SER A 1 204 ? 15.196 4.290 -60.245 1.00 84.38 204 SER A O 1
ATOM 1705 N N . CYS A 1 205 ? 17.388 4.142 -60.682 1.00 82.00 205 CYS A N 1
ATOM 1706 C CA . CYS A 1 205 ? 17.764 5.406 -60.071 1.00 82.00 205 CYS A CA 1
ATOM 1707 C C . CYS A 1 205 ? 18.588 6.266 -61.033 1.00 82.00 205 CYS A C 1
ATOM 1709 O O . CYS A 1 205 ? 19.417 5.768 -61.800 1.00 82.00 205 CYS A O 1
ATOM 1711 N N . ILE A 1 206 ? 18.411 7.579 -60.914 1.00 80.44 206 ILE A N 1
ATOM 1712 C CA . ILE A 1 206 ? 19.180 8.610 -61.600 1.00 80.44 206 ILE A CA 1
ATOM 1713 C C . ILE A 1 206 ? 19.952 9.407 -60.547 1.00 80.44 206 ILE A C 1
ATOM 1715 O O . ILE A 1 206 ? 19.395 9.877 -59.556 1.00 80.44 206 ILE A O 1
ATOM 1719 N N . GLY A 1 207 ? 21.253 9.547 -60.762 1.00 74.38 207 GLY A N 1
ATOM 1720 C CA . GLY A 1 207 ? 22.150 10.381 -59.985 1.00 74.38 207 GLY A CA 1
ATOM 1721 C C . GLY A 1 207 ? 22.385 11.725 -60.670 1.00 74.38 207 GLY A C 1
ATOM 1722 O O . GLY A 1 207 ? 22.789 11.778 -61.837 1.00 74.38 207 GLY A O 1
ATOM 1723 N N . LEU A 1 208 ? 22.158 12.804 -59.929 1.00 73.94 208 LEU A N 1
ATOM 1724 C CA . LEU A 1 208 ? 22.353 14.188 -60.342 1.00 73.94 208 LEU A CA 1
ATOM 1725 C C . LEU A 1 208 ? 23.538 14.790 -59.589 1.00 73.94 208 LEU A C 1
ATOM 1727 O O . LEU A 1 208 ? 23.646 14.643 -58.375 1.00 73.94 208 LEU A O 1
ATOM 1731 N N . LEU A 1 209 ? 24.425 15.480 -60.305 1.00 67.94 209 LEU A N 1
ATOM 1732 C CA . LEU A 1 209 ? 25.551 16.178 -59.691 1.00 67.94 209 LEU A CA 1
ATOM 1733 C C . LEU A 1 209 ? 25.104 17.568 -59.216 1.00 67.94 209 LEU A C 1
ATOM 1735 O O . LEU A 1 209 ? 24.647 18.377 -60.024 1.00 67.94 209 LEU A O 1
ATOM 1739 N N . LYS A 1 210 ? 25.275 17.854 -57.926 1.00 69.31 210 LYS A N 1
ATOM 1740 C CA . LYS A 1 210 ? 24.940 19.134 -57.301 1.00 69.31 210 LYS A CA 1
ATOM 1741 C C . LYS A 1 210 ? 25.978 19.493 -56.243 1.00 69.31 210 LYS A C 1
ATOM 1743 O O . LYS A 1 210 ? 26.171 18.729 -55.307 1.00 69.31 210 LYS A O 1
ATOM 1748 N N . ASP A 1 211 ? 26.627 20.647 -56.393 1.00 61.66 211 ASP A N 1
ATOM 1749 C CA . ASP A 1 211 ? 27.548 21.217 -55.396 1.00 61.66 211 ASP A CA 1
ATOM 1750 C C . ASP A 1 211 ? 28.574 20.194 -54.852 1.00 61.66 211 ASP A C 1
ATOM 1752 O O . ASP A 1 211 ? 28.736 20.037 -53.648 1.00 61.66 211 ASP A O 1
ATOM 1756 N N . GLU A 1 212 ? 29.230 19.455 -55.761 1.00 59.84 21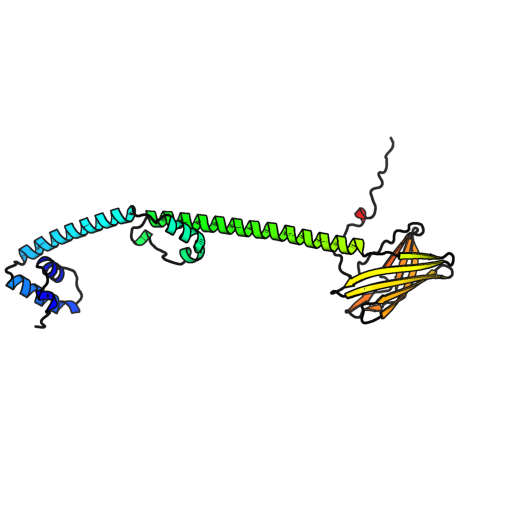2 GLU A N 1
ATOM 1757 C CA . GLU A 1 212 ? 30.219 18.383 -55.480 1.00 59.84 212 GLU A CA 1
ATOM 1758 C C . GLU A 1 212 ? 29.665 17.065 -54.909 1.00 59.84 212 GLU A C 1
ATOM 1760 O O . GLU A 1 212 ? 30.417 16.113 -54.669 1.00 59.84 212 GLU A O 1
ATOM 1765 N N . LEU A 1 213 ? 28.348 16.968 -54.762 1.00 64.62 213 LEU A N 1
ATOM 1766 C CA . LEU A 1 213 ? 27.643 15.773 -54.325 1.00 64.62 213 LEU A CA 1
ATOM 1767 C C . LEU A 1 213 ? 26.899 15.126 -55.496 1.00 64.62 213 LEU A C 1
ATOM 1769 O O . LEU A 1 213 ? 26.417 15.807 -56.399 1.00 64.62 213 LEU A O 1
ATOM 1773 N N . ILE A 1 214 ? 26.776 13.803 -55.480 1.00 66.12 214 ILE A N 1
ATOM 1774 C CA . ILE A 1 214 ? 25.877 13.068 -56.368 1.00 66.12 214 ILE A CA 1
ATOM 1775 C C . ILE A 1 214 ? 24.631 12.710 -55.561 1.00 66.12 214 ILE A C 1
ATOM 1777 O O . ILE A 1 214 ? 24.708 11.926 -54.615 1.00 66.12 214 ILE A O 1
ATOM 1781 N N . GLU A 1 215 ? 23.495 13.304 -55.906 1.00 74.06 215 GLU A N 1
ATOM 1782 C CA . GLU A 1 215 ? 22.188 13.029 -55.311 1.00 74.06 215 GLU A CA 1
ATOM 1783 C C . GLU A 1 215 ? 21.447 11.975 -56.132 1.00 74.06 215 GLU A C 1
ATOM 1785 O O . GLU A 1 215 ? 21.370 12.093 -57.350 1.00 74.06 215 GLU A O 1
ATOM 1790 N N . PHE A 1 216 ? 20.876 10.965 -55.479 1.00 74.12 216 PHE A N 1
ATOM 1791 C CA . PHE A 1 216 ? 20.180 9.867 -56.153 1.00 74.12 216 PHE A CA 1
ATOM 1792 C C . PHE A 1 216 ? 18.678 9.958 -55.970 1.00 74.12 216 PHE A C 1
ATOM 1794 O O . PHE A 1 216 ? 18.200 10.113 -54.847 1.00 74.12 216 PHE A O 1
ATOM 1801 N N . TYR A 1 217 ? 17.958 9.782 -57.069 1.00 79.12 217 TYR A N 1
ATOM 1802 C CA . TYR A 1 217 ? 16.504 9.805 -57.150 1.00 79.12 217 TYR A CA 1
ATOM 1803 C C . TYR A 1 217 ? 16.018 8.559 -57.889 1.00 79.12 217 TYR A C 1
ATOM 1805 O O . TYR A 1 217 ? 16.742 8.066 -58.755 1.00 79.12 217 TYR A O 1
ATOM 1813 N N . PRO A 1 218 ? 14.816 8.045 -57.601 1.00 81.69 218 PRO A N 1
ATOM 1814 C CA . PRO A 1 218 ? 14.150 7.107 -58.490 1.00 81.69 218 PRO A CA 1
ATOM 1815 C C . PRO A 1 218 ? 13.959 7.727 -59.876 1.00 81.69 218 PRO A C 1
ATOM 1817 O O . PRO A 1 218 ? 13.728 8.931 -59.998 1.00 81.69 218 PRO A O 1
ATOM 1820 N N . ASP A 1 219 ? 14.018 6.912 -60.921 1.00 80.50 219 ASP A N 1
ATOM 1821 C CA . ASP A 1 219 ? 13.673 7.353 -62.277 1.00 80.50 219 ASP A CA 1
ATOM 1822 C C . ASP A 1 219 ? 12.162 7.589 -62.461 1.00 80.50 219 ASP A C 1
ATOM 1824 O O . ASP A 1 219 ? 11.748 8.397 -63.291 1.00 80.50 219 ASP A O 1
ATOM 1828 N N . THR A 1 220 ? 11.339 6.909 -61.665 1.00 82.00 220 THR A N 1
ATOM 1829 C CA . THR A 1 220 ? 9.882 7.029 -61.639 1.00 82.00 220 THR A CA 1
ATOM 1830 C C . THR A 1 220 ? 9.337 6.797 -60.231 1.00 82.00 220 THR A C 1
ATOM 1832 O O . THR A 1 220 ? 10.084 6.638 -59.271 1.00 82.00 220 THR A O 1
ATOM 1835 N N . THR A 1 221 ? 8.020 6.796 -60.084 1.00 82.19 221 THR A N 1
ATOM 1836 C CA . THR A 1 221 ? 7.368 6.518 -58.810 1.00 82.19 221 THR A CA 1
ATOM 1837 C C . THR A 1 221 ? 7.134 5.018 -58.625 1.00 82.19 221 THR A C 1
ATOM 1839 O O . THR A 1 221 ? 6.551 4.362 -59.486 1.00 82.19 221 THR A O 1
ATOM 1842 N N . TYR A 1 222 ? 7.571 4.481 -57.487 1.00 76.25 222 TYR A N 1
ATOM 1843 C CA . TYR A 1 222 ? 7.471 3.070 -57.121 1.00 76.25 222 TYR A CA 1
ATOM 1844 C C . TYR A 1 222 ? 6.599 2.897 -55.877 1.00 76.25 222 TYR A C 1
ATOM 1846 O O . TYR A 1 222 ? 6.821 3.537 -54.847 1.00 76.25 222 TYR A O 1
ATOM 1854 N N . SER A 1 223 ? 5.636 1.979 -55.947 1.00 75.81 223 SER A N 1
ATOM 1855 C CA . SER A 1 223 ? 4.887 1.518 -54.777 1.00 75.81 223 SER A CA 1
ATOM 1856 C C . SER A 1 223 ? 5.643 0.381 -54.091 1.00 75.81 223 SER A C 1
ATOM 1858 O O . SER A 1 223 ? 5.954 -0.634 -54.711 1.00 75.81 223 SER A O 1
ATOM 1860 N N . LEU A 1 224 ? 5.925 0.544 -52.803 1.00 71.31 224 LEU A N 1
ATOM 1861 C CA . LEU A 1 224 ? 6.551 -0.466 -51.959 1.00 71.31 224 LEU A CA 1
ATOM 1862 C C . LEU A 1 224 ? 5.497 -1.415 -51.385 1.00 71.31 224 LEU A C 1
ATOM 1864 O O . LEU A 1 224 ? 4.381 -1.010 -51.056 1.00 71.31 224 LEU A O 1
ATOM 1868 N N . ASP A 1 225 ? 5.895 -2.665 -51.142 1.00 59.31 225 ASP A N 1
ATOM 1869 C CA . ASP A 1 225 ? 5.017 -3.749 -50.664 1.00 59.31 225 ASP A CA 1
ATOM 1870 C C . ASP A 1 225 ? 4.323 -3.474 -49.310 1.00 59.31 225 ASP A C 1
ATOM 1872 O O . ASP A 1 225 ? 3.416 -4.208 -48.924 1.00 59.31 225 ASP A O 1
ATOM 1876 N N . ARG A 1 226 ? 4.716 -2.419 -48.582 1.00 57.41 226 ARG A N 1
ATOM 1877 C CA . ARG A 1 226 ? 4.131 -2.014 -47.288 1.00 57.41 226 ARG A CA 1
ATOM 1878 C C . ARG A 1 226 ? 3.252 -0.755 -47.370 1.00 57.41 226 ARG A C 1
ATOM 1880 O O . ARG A 1 226 ? 2.999 -0.124 -46.348 1.00 57.41 226 ARG A O 1
ATOM 1887 N N . GLY A 1 227 ? 2.809 -0.377 -48.571 1.00 58.22 227 GLY A N 1
ATOM 1888 C CA . GLY A 1 227 ? 1.951 0.795 -48.797 1.00 58.22 227 GLY A CA 1
ATOM 1889 C C . GLY A 1 227 ? 2.690 2.136 -48.765 1.00 58.22 227 GLY A C 1
ATOM 1890 O O . GLY A 1 227 ? 2.052 3.183 -48.777 1.00 58.22 227 GLY A O 1
ATOM 1891 N N . GLY A 1 228 ? 4.026 2.109 -48.716 1.00 66.00 228 GLY A N 1
ATOM 1892 C CA . GLY A 1 228 ? 4.859 3.292 -48.916 1.00 66.00 228 GLY A CA 1
ATOM 1893 C C . GLY A 1 228 ? 5.043 3.576 -50.404 1.00 66.00 228 GLY A C 1
ATOM 1894 O O . GLY A 1 228 ? 5.118 2.650 -51.205 1.00 66.00 228 GLY A O 1
ATOM 1895 N N . GLU A 1 229 ? 5.137 4.842 -50.778 1.00 73.38 229 GLU A N 1
ATOM 1896 C CA . GLU A 1 229 ? 5.403 5.269 -52.150 1.00 73.38 229 GLU A CA 1
ATOM 1897 C C . GLU A 1 229 ? 6.708 6.061 -52.168 1.00 73.38 229 GLU A C 1
ATOM 1899 O O . GLU A 1 229 ? 6.932 6.923 -51.314 1.00 73.38 229 GLU A O 1
ATOM 1904 N N . ILE A 1 230 ? 7.578 5.745 -53.122 1.00 73.44 230 ILE A N 1
ATOM 1905 C CA . ILE A 1 230 ? 8.792 6.509 -53.387 1.00 73.44 230 ILE A CA 1
ATOM 1906 C C . ILE A 1 230 ? 8.628 7.143 -54.755 1.00 73.44 230 ILE A C 1
ATOM 1908 O O . ILE A 1 230 ? 8.539 6.441 -55.757 1.00 73.44 230 ILE A O 1
ATOM 1912 N N . SER A 1 231 ? 8.602 8.465 -54.800 1.00 76.56 231 SER A N 1
ATOM 1913 C CA . SER A 1 231 ? 8.473 9.227 -56.037 1.00 76.56 231 SER A CA 1
ATOM 1914 C C . SER A 1 231 ? 9.829 9.659 -56.586 1.00 76.56 231 SER A C 1
ATOM 1916 O O . SER A 1 231 ? 10.811 9.754 -55.854 1.00 76.56 231 SER A O 1
ATOM 1918 N N . TYR A 1 232 ? 9.872 10.030 -57.863 1.00 76.44 232 TYR A N 1
ATOM 1919 C CA . TYR A 1 232 ? 11.062 10.608 -58.501 1.00 76.44 232 TYR A CA 1
ATOM 1920 C C . TYR A 1 232 ? 11.520 11.951 -57.885 1.00 76.44 232 TYR A C 1
ATOM 1922 O O . TYR A 1 232 ? 12.612 12.430 -58.180 1.00 76.44 232 TYR A O 1
ATOM 1930 N N . TYR A 1 233 ? 10.719 12.566 -57.004 1.00 72.25 233 TYR A N 1
ATOM 1931 C CA . TYR A 1 233 ? 11.127 13.727 -56.199 1.00 72.25 233 TYR A CA 1
ATOM 1932 C C . TYR A 1 233 ? 11.880 13.346 -54.920 1.00 72.25 233 TYR A C 1
ATOM 1934 O O . TYR A 1 233 ? 12.456 14.211 -54.250 1.00 72.25 233 TYR A O 1
ATOM 1942 N N . ASP A 1 234 ? 11.871 12.067 -54.554 1.00 70.69 234 ASP A N 1
ATOM 1943 C CA . ASP A 1 234 ? 12.413 11.599 -53.292 1.00 70.69 234 ASP A CA 1
ATOM 1944 C C . ASP A 1 234 ? 13.891 11.279 -53.428 1.00 70.69 234 ASP A C 1
ATOM 1946 O O . ASP A 1 234 ? 14.300 10.309 -54.058 1.00 70.69 234 ASP A O 1
ATOM 1950 N N . ARG A 1 235 ? 14.713 12.115 -52.796 1.00 72.44 235 ARG A N 1
ATOM 1951 C CA . ARG A 1 235 ? 16.153 11.891 -52.732 1.00 72.44 235 ARG A CA 1
ATOM 1952 C C . ARG A 1 235 ? 16.454 10.701 -51.820 1.00 72.44 235 ARG A C 1
ATOM 1954 O O . ARG A 1 235 ? 16.166 10.756 -50.625 1.00 72.44 235 ARG A O 1
ATOM 1961 N N . LEU A 1 236 ? 17.077 9.670 -52.379 1.00 69.44 236 LEU A N 1
ATOM 1962 C CA . LEU A 1 236 ? 17.422 8.416 -51.711 1.00 69.44 236 LEU A CA 1
ATOM 1963 C C . LEU A 1 236 ? 18.788 8.488 -51.019 1.00 69.44 236 LEU A C 1
ATOM 1965 O O . LEU A 1 236 ? 18.911 8.158 -49.842 1.00 69.44 236 LEU A O 1
ATOM 1969 N N . PHE A 1 237 ? 19.813 8.951 -51.741 1.00 66.06 237 PHE A N 1
ATOM 1970 C CA . PHE A 1 237 ? 21.205 8.950 -51.278 1.00 66.06 237 PHE A CA 1
ATOM 1971 C C . PHE A 1 237 ? 21.946 10.211 -51.715 1.00 66.06 237 PHE A C 1
ATOM 1973 O O . PHE A 1 237 ? 21.568 10.861 -52.693 1.00 66.06 237 PHE A O 1
ATOM 1980 N N . THR A 1 238 ? 23.035 10.528 -51.016 1.00 61.34 238 THR A N 1
ATOM 1981 C CA . THR A 1 238 ? 23.979 11.565 -51.425 1.00 61.34 238 THR A CA 1
ATOM 1982 C C . THR A 1 238 ? 25.414 11.058 -51.258 1.00 61.34 238 THR A C 1
ATOM 1984 O O . THR A 1 238 ? 25.801 10.622 -50.174 1.00 61.34 238 THR A O 1
ATOM 1987 N N . LEU A 1 239 ? 26.203 11.099 -52.334 1.00 59.56 239 LEU A N 1
ATOM 1988 C CA . LEU A 1 239 ? 27.612 10.687 -52.350 1.00 59.56 239 LEU A CA 1
ATOM 1989 C C . LEU A 1 239 ? 28.518 11.903 -52.534 1.00 59.56 239 LEU A C 1
ATOM 1991 O O . LEU A 1 239 ? 28.331 12.666 -53.477 1.00 59.56 239 LEU A O 1
ATOM 1995 N N . GLY A 1 240 ? 29.520 12.072 -51.673 1.00 56.34 240 GLY A N 1
ATOM 1996 C CA . GLY A 1 240 ? 30.579 13.055 -51.903 1.00 56.34 240 GLY A CA 1
ATOM 1997 C C . GLY A 1 240 ? 31.542 12.582 -52.990 1.00 56.34 240 GLY A C 1
ATOM 1998 O O . GLY A 1 240 ? 31.981 11.436 -52.960 1.00 56.34 240 GLY A O 1
ATOM 1999 N N . ARG A 1 241 ? 31.892 13.454 -53.944 1.00 48.72 241 ARG A N 1
ATOM 2000 C CA . ARG A 1 241 ? 32.799 13.113 -55.056 1.00 48.72 241 ARG A CA 1
ATOM 2001 C C . ARG A 1 241 ? 34.210 12.716 -54.593 1.00 48.72 241 ARG A C 1
ATOM 2003 O O . ARG A 1 241 ? 34.787 11.810 -55.183 1.00 48.72 241 ARG A O 1
ATOM 2010 N N . ASP A 1 242 ? 34.698 13.336 -53.514 1.00 42.44 242 ASP A N 1
ATOM 2011 C CA . ASP A 1 242 ? 36.076 13.180 -53.009 1.00 42.44 242 ASP A CA 1
ATOM 2012 C C . ASP A 1 242 ? 36.158 12.741 -51.535 1.00 42.44 242 ASP A C 1
ATOM 2014 O O . ASP A 1 242 ? 37.230 12.730 -50.927 1.00 42.44 242 ASP A O 1
ATOM 2018 N N . ARG A 1 243 ? 35.031 12.352 -50.930 1.00 43.66 243 ARG A N 1
ATOM 2019 C CA . ARG A 1 243 ? 34.991 11.825 -49.561 1.00 43.66 243 ARG A CA 1
ATOM 2020 C C . ARG A 1 243 ? 34.431 10.412 -49.603 1.00 43.66 243 ARG A C 1
ATOM 2022 O O . ARG A 1 243 ? 33.350 10.196 -50.131 1.00 43.66 243 ARG A O 1
ATOM 2029 N N . LYS A 1 244 ? 35.134 9.451 -48.989 1.00 41.66 244 LYS A N 1
ATOM 2030 C CA . LYS A 1 244 ? 34.630 8.078 -48.751 1.00 41.66 244 LYS A CA 1
ATOM 2031 C C . LYS A 1 244 ? 33.377 8.038 -47.859 1.00 41.66 244 LYS A C 1
ATOM 2033 O O . LYS A 1 244 ? 32.857 6.965 -47.574 1.00 41.66 244 LYS A O 1
ATOM 2038 N N . GLU A 1 245 ? 32.928 9.195 -47.391 1.00 39.62 245 GLU A N 1
ATOM 2039 C CA . GLU A 1 245 ? 31.786 9.380 -46.516 1.00 39.62 245 GLU A CA 1
ATOM 2040 C C . GLU A 1 245 ? 30.503 9.401 -47.348 1.00 39.62 245 GLU A C 1
ATOM 2042 O O . GLU A 1 245 ? 30.289 10.265 -48.202 1.00 39.62 245 GLU A O 1
ATOM 2047 N N . ILE A 1 246 ? 29.652 8.413 -47.096 1.00 46.28 246 ILE A N 1
ATOM 2048 C CA . ILE A 1 246 ? 28.339 8.281 -47.712 1.00 46.28 246 ILE A CA 1
ATOM 2049 C C . ILE A 1 246 ? 27.331 8.864 -46.733 1.00 46.28 246 ILE A C 1
ATOM 2051 O O . ILE A 1 246 ? 27.190 8.374 -45.615 1.00 46.28 246 ILE A O 1
ATOM 2055 N N . TYR A 1 247 ? 26.629 9.914 -47.150 1.00 49.28 247 TYR A N 1
ATOM 2056 C CA . TYR A 1 247 ? 25.596 10.537 -46.333 1.00 49.28 247 TYR A CA 1
ATOM 2057 C C . TYR A 1 247 ? 24.240 9.999 -46.788 1.00 49.28 247 TYR A C 1
ATOM 2059 O O . TYR A 1 247 ? 23.685 10.415 -47.809 1.00 49.28 247 TYR A O 1
ATOM 2067 N N . THR A 1 248 ? 23.698 9.038 -46.046 1.00 46.00 248 THR A N 1
ATOM 2068 C CA . THR A 1 248 ? 22.376 8.478 -46.327 1.00 46.00 248 THR A CA 1
ATOM 2069 C C . THR A 1 248 ? 21.303 9.269 -45.564 1.00 46.00 248 THR A C 1
ATOM 2071 O O . THR A 1 248 ? 21.363 9.426 -44.346 1.00 46.00 248 THR A O 1
ATOM 2074 N N . LYS A 1 249 ? 20.309 9.833 -46.267 1.00 42.50 249 LYS A N 1
ATOM 2075 C CA . LYS A 1 249 ? 19.156 10.518 -45.646 1.00 42.50 249 LYS A CA 1
ATOM 2076 C C . LYS A 1 249 ? 17.913 9.639 -45.791 1.00 42.50 249 LYS A C 1
ATOM 2078 O O . LYS A 1 249 ? 17.063 9.873 -46.640 1.00 42.50 249 LYS A O 1
ATOM 2083 N N . TRP A 1 250 ? 17.793 8.636 -44.928 1.00 49.22 250 TRP A N 1
ATOM 2084 C CA . TRP A 1 250 ? 16.711 7.637 -44.908 1.00 49.22 250 TRP A CA 1
ATOM 2085 C C . TRP A 1 250 ? 15.338 8.161 -44.421 1.00 49.22 250 TRP A C 1
ATOM 2087 O O . TRP A 1 250 ? 14.574 7.444 -43.784 1.00 49.22 250 TRP A O 1
ATOM 2097 N N . GLY A 1 251 ? 14.978 9.412 -44.730 1.00 37.75 251 GLY A N 1
ATOM 2098 C CA . GLY A 1 251 ? 13.796 10.080 -44.163 1.00 37.75 251 GLY A CA 1
ATOM 2099 C C . GLY A 1 251 ? 12.426 9.593 -44.663 1.00 37.75 251 GLY A C 1
ATOM 2100 O O . GLY A 1 251 ? 11.434 9.825 -43.982 1.00 37.75 251 GLY A O 1
ATOM 2101 N N . LYS A 1 252 ? 12.340 8.929 -45.827 1.00 36.12 252 LYS A N 1
ATOM 2102 C CA . LYS A 1 252 ? 11.059 8.455 -46.406 1.00 36.12 252 LYS A CA 1
ATOM 2103 C C . LYS A 1 252 ? 10.926 6.936 -46.542 1.00 36.12 252 LYS A C 1
ATOM 2105 O O . LYS A 1 252 ? 9.813 6.431 -46.594 1.00 36.12 252 LYS A O 1
ATOM 2110 N N . LEU A 1 253 ? 12.041 6.210 -46.552 1.00 43.03 253 LEU A N 1
ATOM 2111 C CA . LEU A 1 253 ? 12.069 4.743 -46.638 1.00 43.03 253 LEU A CA 1
ATOM 2112 C C . LEU A 1 253 ? 11.784 4.051 -45.293 1.00 43.03 253 LEU A C 1
ATOM 2114 O O . LEU A 1 253 ? 11.522 2.853 -45.261 1.00 43.03 253 LEU A O 1
ATOM 2118 N N . ASN A 1 254 ? 11.839 4.810 -44.194 1.00 40.41 254 ASN A N 1
ATOM 2119 C CA . ASN A 1 254 ? 11.499 4.401 -42.831 1.00 40.41 254 ASN A CA 1
ATOM 2120 C C . ASN A 1 254 ? 12.042 3.026 -42.356 1.00 40.41 254 ASN A C 1
ATOM 2122 O O . ASN A 1 254 ? 11.279 2.260 -41.759 1.00 40.41 254 ASN A O 1
ATOM 2126 N N . PRO A 1 255 ? 13.331 2.668 -42.539 1.00 38.28 255 PRO A N 1
ATOM 2127 C CA . PRO A 1 255 ? 13.934 1.681 -41.659 1.00 38.28 255 PRO A CA 1
ATOM 2128 C C . PRO A 1 255 ? 14.262 2.417 -40.358 1.00 38.28 255 PRO A C 1
ATOM 2130 O O . PRO A 1 255 ? 15.144 3.267 -40.326 1.00 38.28 255 PRO A O 1
ATOM 2133 N N . PHE A 1 256 ? 13.461 2.182 -39.324 1.00 31.48 256 PHE A N 1
ATOM 2134 C CA . PHE A 1 256 ? 13.521 2.834 -38.014 1.00 31.48 256 PHE A CA 1
ATOM 2135 C C . PHE A 1 256 ? 14.942 3.205 -37.536 1.00 31.48 256 PHE A C 1
ATOM 2137 O O . PHE A 1 256 ? 15.644 2.370 -36.978 1.00 31.48 256 PHE A O 1
ATOM 2144 N N . ILE A 1 257 ? 15.301 4.487 -37.662 1.00 32.91 257 ILE A N 1
ATOM 2145 C CA . ILE A 1 257 ? 16.177 5.213 -36.733 1.00 32.91 257 ILE A CA 1
ATOM 2146 C C . ILE A 1 257 ? 15.529 6.583 -36.530 1.00 32.91 257 ILE A C 1
ATOM 2148 O O . ILE A 1 257 ? 15.579 7.464 -37.389 1.00 32.91 257 ILE A O 1
ATOM 2152 N N . SER A 1 258 ? 14.837 6.739 -35.406 1.00 29.97 258 SER A N 1
ATOM 2153 C CA . SER A 1 258 ? 14.188 7.984 -35.019 1.00 29.97 258 SER A CA 1
ATOM 2154 C C . SER A 1 258 ? 15.175 8.899 -34.295 1.00 29.97 258 SER A C 1
ATOM 2156 O O . SER A 1 258 ? 15.222 8.899 -33.072 1.00 29.97 258 SER A O 1
ATOM 2158 N N . GLU A 1 259 ? 15.905 9.725 -35.040 1.00 31.48 259 GLU A N 1
ATOM 2159 C CA . GLU A 1 259 ? 16.344 11.039 -34.555 1.00 31.48 259 GLU A CA 1
ATOM 2160 C C . GLU A 1 259 ? 16.300 12.052 -35.705 1.00 31.48 259 GLU A C 1
ATOM 2162 O O . GLU A 1 259 ? 17.133 12.057 -36.611 1.00 31.48 259 GLU A O 1
ATOM 2167 N N . THR A 1 260 ? 15.331 12.967 -35.666 1.00 35.47 260 THR A N 1
ATOM 2168 C CA . THR A 1 260 ? 15.392 14.216 -36.433 1.00 35.47 260 THR A CA 1
ATOM 2169 C C . THR A 1 260 ? 16.489 15.102 -35.849 1.00 35.47 260 THR A C 1
ATOM 2171 O O . THR A 1 260 ? 16.256 15.826 -34.882 1.00 35.47 260 THR A O 1
ATOM 2174 N N . ARG A 1 261 ? 17.684 15.081 -36.443 1.00 37.25 261 ARG A N 1
ATOM 2175 C CA . ARG A 1 261 ? 18.716 16.093 -36.177 1.00 37.25 261 ARG A CA 1
ATOM 2176 C C . ARG A 1 261 ? 18.471 17.329 -37.037 1.00 37.25 261 ARG A C 1
ATOM 2178 O O . ARG A 1 261 ? 18.197 17.228 -38.235 1.00 37.25 261 ARG A O 1
ATOM 2185 N N . ALA A 1 262 ? 18.573 18.510 -36.430 1.00 39.47 262 ALA A N 1
ATOM 2186 C CA . ALA A 1 262 ? 18.524 19.772 -37.163 1.00 39.47 262 ALA A CA 1
ATOM 2187 C C . ALA A 1 262 ? 19.682 19.828 -38.178 1.00 39.47 262 ALA A C 1
ATOM 2189 O O . ALA A 1 262 ? 20.797 19.413 -37.865 1.00 39.47 262 ALA A O 1
ATOM 2190 N N . ILE A 1 263 ? 19.437 20.368 -39.381 1.00 37.41 263 ILE A N 1
ATOM 2191 C CA . ILE A 1 263 ? 20.414 20.457 -40.494 1.00 37.41 263 ILE A CA 1
ATOM 2192 C C . ILE A 1 263 ? 21.786 20.984 -40.031 1.00 37.41 263 ILE A C 1
ATOM 2194 O O . ILE A 1 263 ? 22.827 20.520 -40.489 1.00 37.41 263 ILE A O 1
ATOM 2198 N N . ASN A 1 264 ? 21.780 21.890 -39.059 1.00 39.59 264 ASN A N 1
ATOM 2199 C CA . ASN A 1 264 ? 22.939 22.601 -38.526 1.00 39.59 264 ASN A CA 1
ATOM 2200 C C . ASN A 1 264 ? 23.881 21.713 -37.684 1.00 39.59 264 ASN A C 1
ATOM 2202 O O . ASN A 1 264 ? 24.954 22.165 -37.304 1.00 39.59 264 ASN A O 1
ATOM 2206 N N . GLN A 1 265 ? 23.482 20.482 -37.350 1.00 40.91 265 GLN A N 1
ATOM 2207 C CA . GLN A 1 265 ? 24.321 19.513 -36.632 1.00 40.91 265 GLN A CA 1
ATOM 2208 C C . GLN A 1 265 ? 25.120 18.601 -37.576 1.00 40.91 265 GLN A C 1
ATOM 2210 O O . GLN A 1 265 ? 26.051 17.941 -37.129 1.00 40.91 265 GLN A O 1
ATOM 2215 N N . TYR A 1 266 ? 24.790 18.582 -38.871 1.00 38.22 266 TYR A N 1
ATOM 2216 C CA . TYR A 1 266 ? 25.548 17.844 -39.890 1.00 38.22 266 TYR A CA 1
ATOM 2217 C C . TYR A 1 266 ? 26.710 18.653 -40.462 1.00 38.22 266 TYR A C 1
ATOM 2219 O O . TYR A 1 266 ? 27.706 18.091 -40.904 1.00 38.22 266 TYR A O 1
ATOM 2227 N N . PHE A 1 267 ? 26.596 19.978 -40.429 1.00 37.88 267 PHE A N 1
ATOM 2228 C CA . PHE A 1 267 ? 27.641 20.886 -40.869 1.00 37.88 267 PHE A CA 1
ATOM 2229 C C . PHE A 1 267 ? 28.218 21.555 -39.630 1.00 37.88 267 PHE A C 1
ATOM 2231 O O . PHE A 1 267 ? 27.608 22.456 -39.056 1.00 37.88 267 PHE A O 1
ATOM 2238 N N . GLY A 1 268 ? 29.374 21.062 -39.179 1.00 34.47 268 GLY A N 1
ATOM 2239 C CA . GLY A 1 268 ? 30.134 21.699 -38.111 1.00 34.47 268 GLY A CA 1
ATOM 2240 C C . GLY A 1 268 ? 30.294 23.193 -38.388 1.00 34.47 268 GLY A C 1
ATOM 2241 O O . GLY A 1 268 ? 30.502 23.607 -39.528 1.00 34.47 268 GLY A O 1
ATOM 2242 N N . LYS A 1 269 ? 30.161 24.004 -37.333 1.00 34.62 269 LYS A N 1
ATOM 2243 C CA . LYS A 1 269 ? 30.449 25.439 -37.366 1.00 34.62 269 LYS A CA 1
ATOM 2244 C C . LYS A 1 269 ? 31.798 25.661 -38.054 1.00 34.62 269 LYS A C 1
ATOM 2246 O O . LYS A 1 269 ? 32.821 25.268 -37.503 1.00 34.62 269 LYS A O 1
ATOM 2251 N N . ASN A 1 270 ? 31.806 26.350 -39.191 1.00 37.78 270 ASN A N 1
ATOM 2252 C CA . ASN A 1 270 ? 32.981 27.123 -39.567 1.00 37.78 270 ASN A CA 1
ATOM 2253 C C . ASN A 1 270 ? 33.126 28.227 -38.510 1.00 37.78 270 ASN A C 1
ATOM 2255 O O . ASN A 1 270 ? 32.204 29.039 -38.381 1.00 37.78 270 ASN A O 1
ATOM 2259 N N . PRO A 1 271 ? 34.224 28.300 -37.740 1.00 38.81 271 PRO A N 1
ATOM 2260 C CA . PRO A 1 271 ? 34.576 29.560 -37.125 1.00 38.81 271 PRO A CA 1
ATOM 2261 C C . PRO A 1 271 ? 34.993 30.480 -38.272 1.00 38.81 271 PRO A C 1
ATOM 2263 O O . PRO A 1 271 ? 36.076 30.343 -38.837 1.00 38.81 271 PRO A O 1
ATOM 2266 N N . VAL A 1 272 ? 34.109 31.401 -38.650 1.00 37.66 272 VAL A N 1
ATOM 2267 C CA . VAL A 1 272 ? 34.554 32.611 -39.333 1.00 37.66 272 VAL A CA 1
ATOM 2268 C C . VAL A 1 272 ? 35.409 33.347 -38.309 1.00 37.66 272 VAL A C 1
ATOM 2270 O O . VAL A 1 272 ? 34.900 33.907 -37.341 1.00 37.66 272 VAL A O 1
ATOM 2273 N N . SER A 1 273 ? 36.723 33.254 -38.477 1.00 38.66 273 SER A N 1
ATOM 2274 C CA . SER A 1 273 ? 37.660 34.196 -37.892 1.00 38.66 273 SER A CA 1
ATOM 2275 C C . SER A 1 273 ? 37.382 35.559 -38.522 1.00 38.66 273 SER A C 1
ATOM 2277 O O . SER A 1 273 ? 37.800 35.821 -39.650 1.00 38.66 273 SER A O 1
ATOM 2279 N N . GLU A 1 274 ? 36.651 36.415 -37.816 1.00 35.03 274 GLU A N 1
ATOM 2280 C CA . GLU A 1 274 ? 36.743 37.853 -38.038 1.00 35.03 274 GLU A CA 1
ATOM 2281 C C . GLU A 1 274 ? 38.119 38.296 -37.535 1.00 35.03 274 GLU A C 1
ATOM 2283 O O . GLU A 1 274 ? 38.373 38.396 -36.336 1.00 35.03 274 GLU A O 1
ATOM 2288 N N . SER A 1 275 ? 39.040 38.480 -38.476 1.00 40.81 275 SE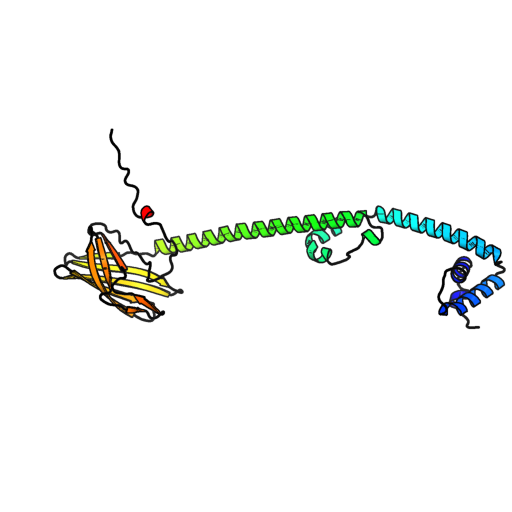R A N 1
ATOM 2289 C CA . SER A 1 275 ? 40.238 39.285 -38.284 1.00 40.81 275 SER A CA 1
ATOM 2290 C C . SER A 1 275 ? 39.839 40.762 -38.276 1.00 40.81 275 SER A C 1
ATOM 2292 O O . SER A 1 275 ? 39.353 41.268 -39.292 1.00 40.81 275 SER A O 1
ATOM 2294 N N . LEU A 1 276 ? 40.066 41.424 -37.142 1.00 37.22 276 LEU A N 1
ATOM 2295 C CA . LEU A 1 276 ? 40.510 42.819 -37.103 1.00 37.22 276 LEU A CA 1
ATOM 2296 C C . LEU A 1 276 ? 42.026 42.854 -37.318 1.00 37.22 276 LEU A C 1
ATOM 2298 O O . LEU A 1 276 ? 42.702 41.948 -36.776 1.00 37.22 276 LEU A O 1
#

pLDDT: mean 71.21, std 17.84, range [29.97, 94.94]

Radius of gyration: 46.83 Å; chains: 1; bounding box: 88×64×123 Å

Sequence (276 aa):
MKKFHALDEYTDDDLIIIVYVEKDDWQKDAIAYAKNLLAERGISEDYSKERIKELKVESEALWQKELEDRKTERYSIIRLVFMALFWPREVFWNRYPKRAGYYRKSKQRRIAIGVGLVCSSILVLYSNVTADERYQERIDEINKMAEIDSIATSQIDWSGRYVFIDSSYLSSNKIVWNLELKKEHQSHLGTLTFNDGSKKQVISCIGLLKDELIEFYPDTTYSLDRGGEISYYDRLFTLGRDRKEIYTKWGKLNPFISETRAINQYFGKNPVSESL

Foldseek 3Di:
DDDDVVLLPDDLLRLLCLQPPDDDPVSVVVNVVSVVVCVVVVHDPVNSVVSVVVVVVVVVVVVVVVLVVLQPDEDDPVVLQVCLQPVVVVCPPPPPSVVVNNPHHVVSSVVSSVNSVVVVVVVVVVVVVVVVVVVVVVVVVVVVVQVVPFPFDWDQDPQQKIWTWGWFDDPNFIKIWIWIWHDDPQKIWTWIWIDRPPDIDIFIWIWDDDPQKTWIFTPAWDQDPVRFIGGRVDTQWIHHNPDPDTDGDCPRVDRDDDDDDDPCVVDPDDPPPPDD